Protein AF-A0A7S3MGQ0-F1 (afdb_monomer)

Nearest PDB structures (foldseek):
  4ieg-assembly3_C  TM=1.881E-01  e=5.795E+00  Pseudomonas phage phi12
  4ieg-assembly1_A  TM=1.866E-01  e=8.873E+00  Pseudomonas phage phi12

Sequence (211 aa):
MENSVVSVGQGGAPYDSVANGSALNYCYNQTPLEINGTFATHVNQLTNAVINIITDIELQSGRRIAEFVIGKTACRARKGVHMDRHLVLDARNWRGADGPGNRWQNNYANNGFQGLVVICGVTHDQRPQYATGNPFEPQTYHPLVHQSQYALALEQALIHQFVLNFRNLRCGNRSFSSGATGAEDTSAIGVVYFAFKLEEEEEEEEEDVEG

Solvent-accessible surface area (backbone atoms only — not comparable to full-atom values): 11921 Å² total; per-residue (Å²): 136,83,82,78,76,77,85,78,43,99,52,71,38,58,44,68,34,32,28,41,60,79,31,71,37,35,24,80,50,68,56,82,64,54,72,59,32,49,70,68,54,42,48,50,53,53,48,52,49,53,52,51,52,52,52,48,28,26,67,54,45,74,38,54,71,54,34,32,35,70,42,66,43,39,29,62,52,60,92,94,41,86,61,50,54,76,52,51,52,32,39,65,24,18,59,27,90,57,6,61,49,36,48,38,60,71,61,32,52,76,68,67,34,41,35,40,33,40,42,28,53,37,34,85,64,47,41,38,84,59,54,81,58,64,95,88,55,84,85,56,80,42,72,80,66,50,32,52,57,45,22,41,52,48,33,50,52,48,45,47,42,38,52,70,73,66,54,42,81,36,52,66,60,79,63,90,65,80,73,80,81,72,90,88,57,94,30,42,30,4,27,30,31,41,36,34,25,62,52,79,80,82,77,78,77,78,76,79,79,84,125

Radius of gyration: 19.01 Å; Cα contacts (8 Å, |Δi|>4): 386; chains: 1; bounding box: 61×37×64 Å

Structure (mmCIF, N/CA/C/O backbone):
data_AF-A0A7S3MGQ0-F1
#
_entry.id   AF-A0A7S3MGQ0-F1
#
loop_
_atom_site.group_PDB
_atom_site.id
_atom_site.type_symbol
_atom_site.label_atom_id
_atom_site.label_alt_id
_atom_site.label_comp_id
_atom_site.label_asym_id
_atom_site.label_entity_id
_atom_site.label_seq_id
_atom_site.pdbx_PDB_ins_code
_atom_site.Cartn_x
_atom_site.Cartn_y
_atom_site.Cartn_z
_atom_site.occupancy
_atom_site.B_iso_or_equiv
_atom_site.auth_seq_id
_atom_site.auth_comp_id
_atom_site.auth_asym_id
_atom_site.auth_atom_id
_atom_site.pdbx_PDB_model_num
ATOM 1 N N . MET A 1 1 ? -29.206 -5.726 -22.757 1.00 33.00 1 MET A N 1
ATOM 2 C CA . MET A 1 1 ? -27.875 -6.345 -22.915 1.00 33.00 1 MET A CA 1
ATOM 3 C C . MET A 1 1 ? -27.087 -5.973 -21.678 1.00 33.00 1 MET A C 1
ATOM 5 O O . MET A 1 1 ? -26.572 -4.867 -21.599 1.00 33.00 1 MET A O 1
ATOM 9 N N . GLU A 1 2 ? -27.136 -6.833 -20.666 1.00 29.92 2 GLU A N 1
ATOM 10 C CA . GLU A 1 2 ? -26.370 -6.664 -19.433 1.00 29.92 2 GLU A CA 1
ATOM 11 C C . GLU A 1 2 ? -24.924 -7.062 -19.717 1.00 29.92 2 GLU A C 1
ATOM 13 O O . GLU A 1 2 ? -24.638 -8.207 -20.072 1.00 29.92 2 GLU A O 1
ATOM 18 N N . ASN A 1 3 ? -24.011 -6.101 -19.605 1.00 28.42 3 ASN A N 1
ATOM 19 C CA . ASN A 1 3 ? -22.586 -6.386 -19.624 1.00 28.42 3 ASN A CA 1
ATOM 20 C C . ASN A 1 3 ? -22.228 -7.071 -18.303 1.00 28.42 3 ASN A C 1
ATOM 22 O O . ASN A 1 3 ? -21.974 -6.419 -17.294 1.00 28.42 3 ASN A O 1
ATOM 26 N N . SER A 1 4 ? -22.233 -8.402 -18.335 1.00 28.48 4 SER A N 1
ATOM 27 C CA . SER A 1 4 ? -21.631 -9.268 -17.325 1.00 28.48 4 SER A CA 1
ATOM 28 C C . SER A 1 4 ? -20.154 -8.900 -17.176 1.00 28.48 4 SER A C 1
ATOM 30 O O . SER A 1 4 ? -19.318 -9.295 -17.993 1.00 28.48 4 SER A O 1
ATOM 32 N N . VAL A 1 5 ? -19.835 -8.141 -16.129 1.00 28.69 5 VAL A N 1
ATOM 33 C CA . VAL A 1 5 ? -18.459 -7.890 -15.701 1.00 28.69 5 VAL A CA 1
ATOM 34 C C . VAL A 1 5 ? -17.851 -9.230 -15.302 1.00 28.69 5 VAL A C 1
ATOM 36 O O . VAL A 1 5 ? -18.333 -9.921 -14.407 1.00 28.69 5 VAL A O 1
ATOM 39 N N . VAL A 1 6 ? -16.815 -9.618 -16.038 1.00 29.08 6 VAL A N 1
ATOM 40 C CA . VAL A 1 6 ? -16.057 -10.851 -15.847 1.00 29.08 6 VAL A CA 1
ATOM 41 C C . VAL A 1 6 ? -15.517 -10.880 -14.417 1.00 29.08 6 VAL A C 1
ATOM 43 O O . VAL A 1 6 ? -14.744 -10.012 -14.021 1.00 29.08 6 VAL A O 1
ATOM 46 N N . SER A 1 7 ? -15.945 -11.883 -13.648 1.00 31.38 7 SER A N 1
ATOM 47 C CA . SER A 1 7 ? -15.421 -12.201 -12.319 1.00 31.38 7 SER A CA 1
ATOM 48 C C . SER A 1 7 ? -13.914 -12.458 -12.413 1.00 31.38 7 SER A C 1
ATOM 50 O O . SER A 1 7 ? -13.466 -13.493 -12.908 1.00 31.38 7 SER A O 1
ATOM 52 N N . VAL A 1 8 ? -13.122 -11.485 -11.965 1.00 34.81 8 VAL A N 1
ATOM 53 C CA . VAL A 1 8 ? -11.676 -11.626 -11.800 1.00 34.81 8 VAL A CA 1
ATOM 54 C C . VAL A 1 8 ? -11.440 -12.356 -10.477 1.00 34.81 8 VAL A C 1
ATOM 56 O O . VAL A 1 8 ? -11.701 -11.792 -9.425 1.00 34.81 8 VAL A O 1
ATOM 59 N N . GLY A 1 9 ? -10.994 -13.615 -10.552 1.00 40.22 9 GLY A N 1
ATOM 60 C CA . GLY A 1 9 ? -10.332 -14.386 -9.485 1.00 40.22 9 GLY A CA 1
ATOM 61 C C . GLY A 1 9 ? -11.029 -14.464 -8.117 1.00 40.22 9 GLY A C 1
ATOM 62 O O . GLY A 1 9 ? -10.981 -13.530 -7.331 1.00 40.22 9 GLY A O 1
ATOM 63 N N . GLN A 1 10 ? -11.562 -15.638 -7.755 1.00 42.09 10 GLN A N 1
ATOM 64 C CA . GLN A 1 10 ? -12.076 -15.945 -6.407 1.00 42.09 10 GLN A CA 1
ATOM 65 C C . GLN A 1 10 ? -10.971 -15.980 -5.328 1.00 42.09 10 GLN A C 1
ATOM 67 O O . GLN A 1 10 ? -10.584 -17.032 -4.813 1.00 42.09 10 GLN A O 1
ATOM 72 N N . GLY A 1 11 ? -10.460 -14.820 -4.946 1.00 47.09 11 GLY A N 1
ATOM 73 C CA . GLY A 1 11 ? -9.679 -14.640 -3.735 1.00 47.09 11 GLY A CA 1
ATOM 74 C C . GLY A 1 11 ? -9.874 -13.218 -3.242 1.00 47.09 11 GLY A C 1
ATOM 75 O O . GLY A 1 11 ? -9.538 -12.302 -3.970 1.00 47.09 11 GLY A O 1
ATOM 76 N N . GLY A 1 12 ? -10.401 -13.047 -2.026 1.00 60.00 12 GLY A N 1
ATOM 77 C CA . GLY A 1 12 ? -10.595 -11.737 -1.387 1.00 60.00 12 GLY A CA 1
ATOM 78 C C . GLY A 1 12 ? -12.026 -11.457 -0.960 1.00 60.00 12 GLY A C 1
ATOM 79 O O . GLY A 1 12 ? -12.952 -12.096 -1.455 1.00 60.00 12 GLY A O 1
ATOM 80 N N . ALA A 1 13 ? -12.191 -10.530 -0.018 1.00 66.25 13 ALA A N 1
ATOM 81 C CA . ALA A 1 13 ? -13.487 -9.934 0.264 1.00 66.25 13 ALA A CA 1
ATOM 82 C C . ALA A 1 13 ? -13.699 -8.724 -0.666 1.00 66.25 13 ALA A C 1
ATOM 84 O O . ALA A 1 13 ? -12.731 -8.050 -1.037 1.00 66.25 13 ALA A O 1
ATOM 85 N N . PRO A 1 14 ? -14.946 -8.440 -1.077 1.00 67.44 14 PRO A N 1
ATOM 86 C CA . PRO A 1 14 ? -15.276 -7.175 -1.724 1.00 67.44 14 PRO A CA 1
ATOM 87 C C . PRO A 1 14 ? -14.820 -5.989 -0.868 1.00 67.44 14 PRO A C 1
ATOM 89 O O . PRO A 1 14 ? -14.783 -6.103 0.358 1.00 67.44 14 PRO A O 1
ATOM 92 N N . TYR A 1 15 ? -14.508 -4.850 -1.497 1.00 65.88 15 TYR A N 1
ATOM 93 C CA . TYR A 1 15 ? -14.117 -3.642 -0.760 1.00 65.88 15 TYR A CA 1
ATOM 94 C C . TYR A 1 15 ? -15.112 -3.276 0.312 1.00 65.88 15 TYR A C 1
ATOM 96 O O . TYR A 1 15 ? -14.721 -3.143 1.465 1.00 65.88 15 TYR A O 1
ATOM 104 N N . ASP A 1 16 ? -16.381 -3.213 -0.072 1.00 67.81 16 ASP A N 1
ATOM 105 C CA . ASP A 1 16 ? -17.465 -2.830 0.816 1.00 67.81 16 ASP A CA 1
ATOM 106 C C . ASP A 1 16 ? -17.489 -3.716 2.060 1.00 67.81 16 ASP A C 1
ATOM 108 O O . ASP A 1 16 ? -17.683 -3.214 3.155 1.00 67.81 16 ASP A O 1
ATOM 112 N N . SER A 1 17 ? -17.191 -5.014 1.920 1.00 71.25 17 SER A N 1
ATOM 113 C CA . SER A 1 17 ? -17.128 -5.937 3.054 1.00 71.25 17 SER A CA 1
ATOM 114 C C . SER A 1 17 ? -15.951 -5.675 3.997 1.00 71.25 17 SER A C 1
ATOM 116 O O . SER A 1 17 ? -16.043 -5.959 5.184 1.00 71.25 17 SER A O 1
ATOM 118 N N . VAL A 1 18 ? -14.827 -5.171 3.494 1.00 66.94 18 VAL A N 1
ATOM 119 C CA . VAL A 1 18 ? -13.670 -4.816 4.334 1.00 66.94 18 VAL A CA 1
ATOM 120 C C . VAL A 1 18 ? -13.854 -3.432 4.944 1.00 66.94 18 VAL A C 1
ATOM 122 O O . VAL A 1 18 ? -13.554 -3.227 6.116 1.00 66.94 18 VAL A O 1
ATOM 125 N N . ALA A 1 19 ? -14.366 -2.488 4.159 1.00 63.66 19 ALA A N 1
ATOM 126 C CA . ALA A 1 19 ? -14.577 -1.111 4.572 1.00 63.66 19 ALA A CA 1
ATOM 127 C C . ALA A 1 19 ? -15.677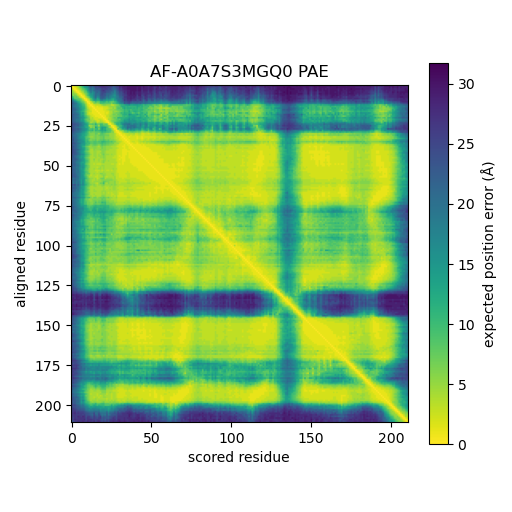 -0.988 5.635 1.00 63.66 19 ALA A C 1
ATOM 129 O O . ALA A 1 19 ? -15.510 -0.236 6.589 1.00 63.66 19 ALA A O 1
ATOM 130 N N . ASN A 1 20 ? -16.743 -1.785 5.548 1.00 67.38 20 ASN A N 1
ATOM 131 C CA . ASN A 1 20 ? -17.781 -1.839 6.580 1.00 67.38 20 ASN A CA 1
ATOM 132 C C . ASN A 1 20 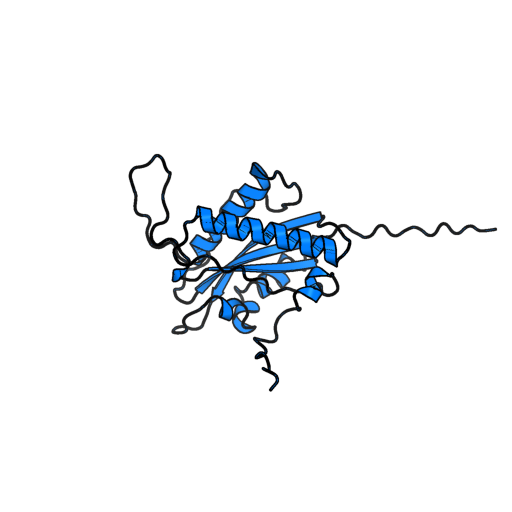? -17.436 -2.759 7.771 1.00 67.38 20 ASN A C 1
ATOM 134 O O . ASN A 1 20 ? -18.285 -2.987 8.628 1.00 67.38 20 ASN A O 1
ATOM 138 N N . GLY A 1 21 ? -16.237 -3.353 7.804 1.00 60.06 21 GLY A N 1
ATOM 139 C CA . GLY A 1 21 ? -15.818 -4.278 8.861 1.00 60.06 21 GLY A CA 1
ATOM 140 C C . GLY A 1 21 ? -16.536 -5.638 8.885 1.00 60.06 21 GLY A C 1
ATOM 141 O O . GLY A 1 21 ? -16.248 -6.451 9.760 1.00 60.06 21 GLY A O 1
ATOM 142 N N . SER A 1 22 ? -17.430 -5.936 7.933 1.00 68.88 22 SER A N 1
ATOM 143 C CA . SER A 1 22 ? -18.174 -7.212 7.868 1.00 68.88 22 SER A CA 1
ATOM 144 C C . SER A 1 22 ? -17.308 -8.408 7.464 1.00 68.88 22 SER A C 1
ATOM 146 O O . SER A 1 22 ? -17.668 -9.561 7.708 1.00 68.88 22 SER A O 1
ATOM 148 N N . ALA A 1 23 ? -16.157 -8.152 6.849 1.00 68.31 23 ALA A N 1
ATOM 149 C CA . ALA A 1 23 ? -15.157 -9.144 6.525 1.00 68.31 23 ALA A CA 1
ATOM 150 C C . ALA A 1 23 ? -13.795 -8.703 7.051 1.00 68.31 23 ALA A C 1
ATOM 152 O O . ALA A 1 23 ? -13.244 -7.689 6.635 1.00 68.31 23 ALA A O 1
ATOM 153 N N . LEU A 1 24 ? -13.189 -9.572 7.858 1.00 63.78 24 LEU A N 1
ATOM 154 C CA . LEU A 1 24 ? -11.814 -9.422 8.337 1.00 63.78 24 LEU A CA 1
ATOM 155 C C . LEU A 1 24 ? -10.765 -9.769 7.256 1.00 63.78 24 LEU A C 1
ATOM 157 O O . LEU A 1 24 ? -9.662 -10.222 7.545 1.00 63.78 24 LEU A O 1
ATOM 161 N N . ASN A 1 25 ? -11.153 -9.703 5.984 1.00 61.66 25 ASN A N 1
ATOM 162 C CA . ASN A 1 25 ? -10.396 -10.220 4.849 1.00 61.66 25 ASN A CA 1
ATOM 163 C C . ASN A 1 25 ? -9.845 -9.064 4.000 1.00 61.66 25 ASN A C 1
ATOM 165 O O . ASN A 1 25 ? -10.018 -7.894 4.312 1.00 61.66 25 ASN A O 1
ATOM 169 N N . TYR A 1 26 ? -9.114 -9.383 2.933 1.00 64.94 26 TYR A N 1
ATOM 170 C CA . TYR A 1 26 ? -8.464 -8.370 2.097 1.00 64.94 26 TYR A CA 1
ATOM 171 C C . TYR A 1 26 ? -9.426 -7.728 1.087 1.00 64.94 26 TYR A C 1
ATOM 173 O O . TYR A 1 26 ? -10.320 -8.416 0.596 1.00 64.94 26 TYR A O 1
ATOM 181 N N . CYS A 1 27 ? -9.161 -6.468 0.713 1.00 61.28 27 CYS A N 1
ATOM 182 C CA . CYS A 1 27 ? -9.861 -5.743 -0.352 1.00 61.28 27 CYS A CA 1
ATOM 183 C C . CYS A 1 27 ? -8.944 -5.268 -1.507 1.00 61.28 27 CYS A C 1
ATOM 185 O O . CYS A 1 27 ? -7.789 -4.868 -1.314 1.00 61.28 27 CYS A O 1
ATOM 187 N N . TYR A 1 28 ? -9.521 -5.238 -2.716 1.00 60.56 28 TYR A N 1
ATOM 188 C CA . TYR A 1 28 ? -9.019 -4.575 -3.921 1.00 60.56 28 TYR A CA 1
ATOM 189 C C . TYR A 1 28 ? -9.237 -3.044 -3.941 1.00 60.56 28 TYR A C 1
ATOM 191 O O . TYR A 1 28 ? -10.353 -2.591 -4.171 1.00 60.56 28 TYR A O 1
ATOM 199 N N . ASN A 1 29 ? -8.164 -2.248 -3.814 1.00 64.56 29 ASN A N 1
ATOM 200 C CA . ASN A 1 29 ? -8.169 -0.838 -4.238 1.00 64.56 29 ASN A CA 1
ATOM 201 C C . ASN A 1 29 ? -6.834 -0.438 -4.892 1.00 64.56 29 ASN A C 1
ATOM 203 O O . ASN A 1 29 ? -6.041 0.331 -4.346 1.00 64.56 29 ASN A O 1
ATOM 207 N N . GLN A 1 30 ? -6.565 -0.995 -6.077 1.00 76.00 30 GLN A N 1
ATOM 208 C CA . GLN A 1 30 ? -5.375 -0.607 -6.828 1.00 76.00 30 GLN A CA 1
ATOM 209 C C . GLN A 1 30 ? -5.521 0.802 -7.393 1.00 76.00 30 GLN A C 1
ATOM 211 O O . GLN A 1 30 ? -6.165 1.022 -8.416 1.00 76.00 30 GLN A O 1
ATOM 216 N N . THR A 1 31 ? -4.820 1.733 -6.768 1.00 84.44 31 THR A N 1
ATOM 217 C CA . THR A 1 31 ? -4.559 3.060 -7.299 1.00 84.44 31 THR A CA 1
ATOM 218 C C . THR A 1 31 ? -3.654 2.935 -8.524 1.00 84.44 31 THR A C 1
ATOM 220 O O . THR A 1 31 ? -2.512 2.464 -8.407 1.00 84.44 31 THR A O 1
ATOM 223 N N . PRO A 1 32 ? -4.129 3.328 -9.719 1.00 84.62 32 PRO A N 1
ATOM 224 C CA . PRO A 1 32 ? -3.284 3.351 -10.896 1.00 84.62 32 PRO A CA 1
ATOM 225 C C . PRO A 1 32 ? -2.264 4.483 -10.753 1.00 84.62 32 PRO A C 1
ATOM 227 O O . PRO A 1 32 ? -2.634 5.650 -10.651 1.00 84.62 32 PRO A O 1
ATOM 230 N N . LEU A 1 33 ? -0.977 4.136 -10.769 1.00 88.31 33 LEU A N 1
ATOM 231 C CA . LEU A 1 33 ? 0.082 5.132 -10.907 1.00 88.31 33 LEU A CA 1
ATOM 232 C C . LEU A 1 33 ? 0.122 5.662 -12.335 1.00 88.31 33 LEU A C 1
ATOM 234 O O . LEU A 1 33 ? -0.137 4.919 -13.291 1.00 88.31 33 LEU A O 1
ATOM 238 N N . GLU A 1 34 ? 0.464 6.941 -12.459 1.00 86.56 34 GLU A N 1
ATOM 239 C CA . GLU A 1 34 ? 0.677 7.581 -13.752 1.00 86.56 34 GLU A CA 1
ATOM 240 C C . GLU A 1 34 ? 1.834 6.907 -14.505 1.00 86.56 34 GLU A C 1
ATOM 242 O O . GLU A 1 34 ? 2.922 6.692 -13.979 1.00 86.56 34 GLU A O 1
ATOM 247 N N . ILE A 1 35 ? 1.610 6.552 -15.767 1.00 83.31 35 ILE A N 1
ATOM 248 C CA . ILE A 1 35 ? 2.664 5.955 -16.592 1.00 83.31 35 ILE A CA 1
ATOM 249 C C . ILE A 1 35 ? 3.717 7.032 -16.875 1.00 83.31 35 ILE A C 1
ATOM 251 O O . ILE A 1 35 ? 3.380 8.116 -17.343 1.00 83.31 35 ILE A O 1
ATOM 255 N N . ASN A 1 36 ? 4.991 6.725 -16.617 1.00 74.06 36 ASN A N 1
ATOM 256 C CA . ASN A 1 36 ? 6.108 7.680 -16.667 1.00 74.06 36 ASN A CA 1
ATOM 257 C C . ASN A 1 36 ? 5.977 8.900 -15.727 1.00 74.06 36 ASN A C 1
ATOM 259 O O . ASN A 1 36 ? 6.682 9.893 -15.928 1.00 74.06 36 ASN A O 1
ATOM 263 N N . GLY A 1 37 ? 5.120 8.849 -14.701 1.00 79.75 37 GLY A N 1
ATOM 264 C CA . GLY A 1 37 ? 5.066 9.897 -13.686 1.00 79.75 37 GLY A CA 1
ATOM 265 C C . GLY A 1 37 ? 6.374 10.001 -12.891 1.00 79.75 37 GLY A C 1
ATOM 266 O O . GLY A 1 37 ? 7.230 9.110 -12.905 1.00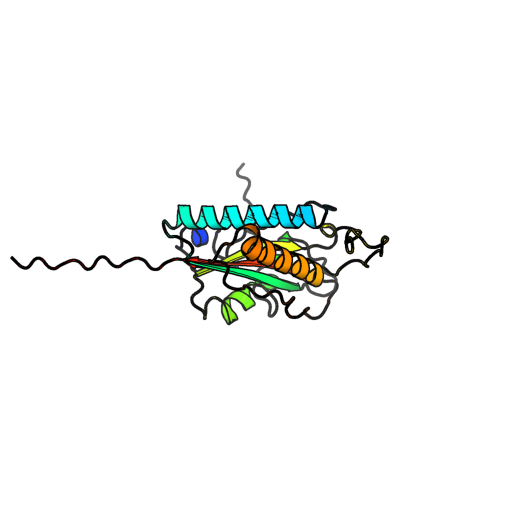 79.75 37 GLY A O 1
ATOM 267 N N . THR A 1 38 ? 6.558 11.118 -12.185 1.00 86.19 38 THR A N 1
ATOM 268 C CA . THR A 1 38 ? 7.726 11.294 -11.307 1.00 86.19 38 THR A CA 1
ATOM 269 C C . THR A 1 38 ? 7.556 10.501 -10.011 1.00 86.19 38 THR A C 1
ATOM 271 O O . THR A 1 38 ? 6.438 10.189 -9.600 1.00 86.19 38 THR A O 1
ATOM 274 N N . PHE A 1 39 ? 8.656 10.226 -9.300 1.00 87.31 39 PHE A N 1
ATOM 275 C CA . PHE A 1 39 ? 8.569 9.600 -7.975 1.00 87.31 39 PHE A CA 1
ATOM 276 C C . PHE A 1 39 ? 7.689 10.412 -7.013 1.00 87.31 39 PHE A C 1
ATOM 278 O O . PHE A 1 39 ? 6.827 9.845 -6.348 1.00 87.31 39 PHE A O 1
ATOM 285 N N . ALA A 1 40 ? 7.844 11.740 -6.997 1.00 87.94 40 ALA A N 1
ATOM 286 C CA . ALA A 1 40 ? 7.019 12.626 -6.180 1.00 87.94 40 ALA A CA 1
ATOM 287 C C . ALA A 1 40 ? 5.531 12.545 -6.558 1.00 87.94 40 ALA A C 1
ATOM 289 O O . ALA A 1 40 ? 4.673 12.487 -5.678 1.00 87.94 40 ALA A O 1
ATOM 290 N N . THR A 1 41 ? 5.223 12.475 -7.858 1.00 90.44 41 THR A N 1
ATOM 291 C CA . THR A 1 41 ? 3.851 12.278 -8.346 1.00 90.44 41 THR A CA 1
ATOM 292 C C . THR A 1 41 ? 3.257 10.981 -7.801 1.00 90.44 41 THR A C 1
ATOM 294 O O . THR A 1 41 ? 2.156 10.999 -7.254 1.00 90.44 41 THR A O 1
ATOM 297 N N . HIS A 1 42 ? 3.993 9.870 -7.879 1.00 92.19 42 HIS A N 1
ATOM 298 C CA . HIS A 1 42 ? 3.510 8.579 -7.386 1.00 92.19 42 HIS A CA 1
ATOM 299 C C . HIS A 1 42 ? 3.332 8.565 -5.868 1.00 92.19 42 HIS A C 1
ATOM 301 O O . HIS A 1 42 ? 2.321 8.065 -5.381 1.00 92.19 42 HIS A O 1
ATOM 307 N N . VAL A 1 43 ? 4.253 9.167 -5.109 1.00 92.75 43 VAL A N 1
ATOM 308 C CA . VAL A 1 43 ? 4.098 9.308 -3.652 1.00 92.75 43 VAL A CA 1
ATOM 309 C C . VAL A 1 43 ? 2.834 10.100 -3.315 1.00 92.75 43 VAL A C 1
ATOM 311 O O . VAL A 1 43 ? 2.075 9.677 -2.445 1.00 92.75 43 VAL A O 1
ATOM 314 N N . ASN A 1 44 ? 2.550 11.193 -4.029 1.00 94.25 44 ASN A N 1
ATOM 315 C CA . ASN A 1 44 ? 1.328 11.974 -3.824 1.00 94.25 44 ASN A CA 1
ATOM 316 C C . ASN A 1 44 ? 0.060 11.174 -4.168 1.00 94.25 44 ASN A C 1
ATOM 318 O O . ASN A 1 44 ? -0.899 11.196 -3.397 1.00 94.25 44 ASN A O 1
ATOM 322 N N . GLN A 1 45 ? 0.059 10.428 -5.279 1.00 94.75 45 GLN A N 1
ATOM 323 C CA . GLN A 1 45 ? -1.063 9.559 -5.662 1.00 94.75 45 GLN A CA 1
ATOM 324 C C . GLN A 1 45 ? -1.355 8.509 -4.585 1.00 94.75 45 GLN A C 1
ATOM 326 O O . GLN A 1 45 ? -2.500 8.361 -4.162 1.00 94.75 45 GLN A O 1
ATOM 331 N N . LEU A 1 46 ? -0.319 7.825 -4.097 1.00 94.94 46 LEU A N 1
ATOM 332 C CA . LEU A 1 46 ? -0.468 6.809 -3.056 1.00 94.94 46 LEU A CA 1
ATOM 333 C C . LEU A 1 46 ? -0.831 7.413 -1.696 1.00 94.94 46 LEU A C 1
ATOM 335 O O . LEU A 1 46 ? -1.595 6.813 -0.948 1.00 94.94 46 LEU A O 1
ATOM 339 N N . THR A 1 47 ? -0.330 8.608 -1.381 1.00 96.19 47 THR A N 1
ATOM 340 C CA . THR A 1 47 ? -0.694 9.327 -0.154 1.00 96.19 47 THR A CA 1
ATOM 341 C C . THR A 1 47 ? -2.189 9.632 -0.136 1.00 96.19 47 THR A C 1
ATOM 343 O O . THR A 1 47 ? -2.871 9.304 0.834 1.00 96.19 47 THR A O 1
ATOM 346 N N . ASN A 1 48 ? -2.709 10.196 -1.229 1.00 95.56 48 ASN A N 1
ATOM 347 C CA . ASN A 1 48 ? -4.136 10.476 -1.374 1.00 95.56 48 ASN A CA 1
ATOM 348 C C . ASN A 1 48 ? -4.966 9.189 -1.312 1.00 95.56 48 ASN A C 1
ATOM 350 O O . ASN A 1 48 ? -6.006 9.163 -0.662 1.00 95.56 48 ASN A O 1
ATOM 354 N N . ALA A 1 49 ? -4.485 8.106 -1.928 1.00 93.00 49 ALA A N 1
ATOM 355 C CA . ALA A 1 49 ? -5.149 6.811 -1.858 1.00 93.00 49 ALA A CA 1
ATOM 356 C C . ALA A 1 49 ? -5.257 6.283 -0.421 1.00 93.00 49 ALA A C 1
ATOM 358 O O . ALA A 1 49 ? -6.333 5.861 -0.013 1.00 93.00 49 ALA A O 1
ATOM 359 N N . VAL A 1 50 ? -4.177 6.347 0.365 1.00 94.12 50 VAL A N 1
ATOM 360 C CA . VAL A 1 50 ? -4.199 5.918 1.773 1.00 94.12 50 VAL A CA 1
ATOM 361 C C . VAL A 1 50 ? -5.144 6.788 2.604 1.00 94.12 50 VAL A C 1
ATOM 363 O O . VAL A 1 50 ? -5.888 6.250 3.418 1.00 94.12 50 VAL A O 1
ATOM 366 N N . ILE A 1 51 ? -5.164 8.109 2.387 1.00 94.50 51 ILE A N 1
ATOM 367 C CA . ILE A 1 51 ? -6.106 9.012 3.072 1.00 94.50 51 ILE A CA 1
ATOM 368 C C . ILE A 1 51 ? -7.552 8.619 2.755 1.00 94.50 51 ILE A C 1
ATOM 370 O O . ILE A 1 51 ? -8.345 8.461 3.678 1.00 94.50 51 ILE A O 1
ATOM 374 N N . ASN A 1 52 ? -7.871 8.398 1.478 1.00 91.19 52 ASN A N 1
ATOM 375 C CA . ASN A 1 52 ? -9.212 7.994 1.061 1.00 91.19 52 ASN A CA 1
ATOM 376 C C . ASN A 1 52 ? -9.604 6.635 1.656 1.00 91.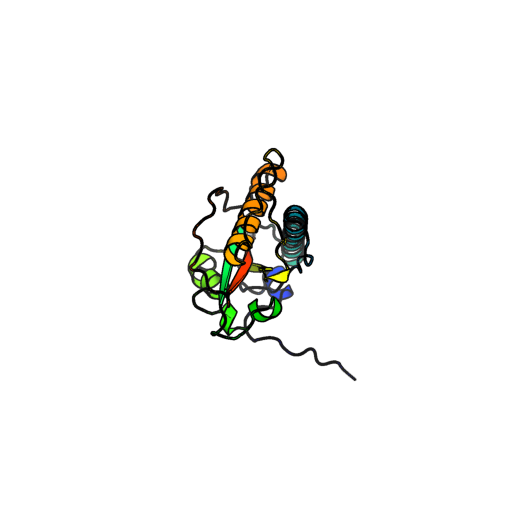19 52 ASN A C 1
ATOM 378 O O . ASN A 1 52 ? -10.702 6.503 2.176 1.00 91.19 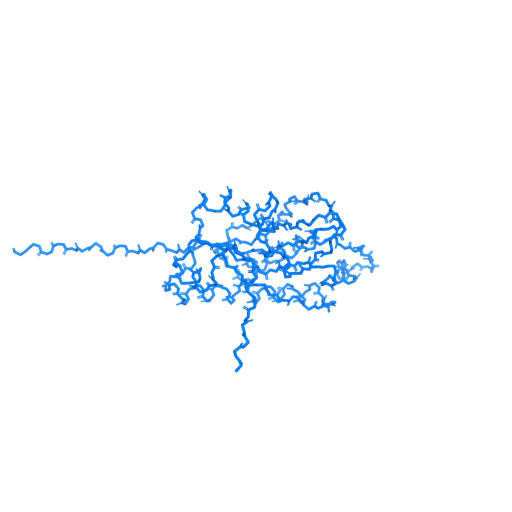52 ASN A O 1
ATOM 382 N N . ILE A 1 53 ? -8.690 5.657 1.657 1.00 90.44 53 ILE A N 1
ATOM 383 C CA . ILE A 1 53 ? -8.914 4.342 2.279 1.00 90.44 53 ILE A CA 1
ATOM 384 C C . ILE A 1 53 ? -9.225 4.491 3.774 1.00 90.44 53 ILE A C 1
ATOM 386 O O . ILE A 1 53 ? -10.167 3.872 4.258 1.00 90.44 53 ILE A O 1
ATOM 390 N N . ILE A 1 54 ? -8.464 5.317 4.504 1.00 92.12 54 ILE A N 1
ATOM 391 C CA . ILE A 1 54 ? -8.732 5.595 5.924 1.00 92.12 54 ILE A CA 1
ATOM 392 C C . ILE A 1 54 ? -10.132 6.190 6.085 1.00 92.12 54 ILE A C 1
ATOM 394 O O . ILE A 1 54 ? -10.915 5.689 6.884 1.00 92.12 54 ILE A O 1
ATOM 398 N N . THR A 1 55 ? -10.454 7.241 5.327 1.00 91.88 55 THR A N 1
ATOM 399 C CA . THR A 1 55 ? -11.754 7.916 5.415 1.00 91.88 55 THR A CA 1
ATOM 400 C C . THR A 1 55 ? -12.910 6.968 5.116 1.00 91.88 55 THR A C 1
ATOM 402 O O . THR A 1 55 ? -13.868 6.934 5.882 1.00 91.88 55 THR A O 1
ATOM 405 N N . ASP A 1 56 ? -12.815 6.172 4.057 1.00 87.44 56 ASP A N 1
ATOM 406 C CA . ASP A 1 56 ? -13.870 5.242 3.665 1.00 87.44 56 ASP A CA 1
ATOM 407 C C . ASP A 1 56 ? -14.089 4.145 4.712 1.00 87.44 56 ASP A C 1
ATOM 409 O O . ASP A 1 56 ? -15.235 3.859 5.053 1.00 87.44 56 ASP A O 1
ATOM 413 N N . ILE A 1 57 ? -13.012 3.559 5.252 1.00 87.19 57 ILE A N 1
ATOM 414 C CA . ILE A 1 57 ? -13.106 2.552 6.320 1.00 87.19 57 ILE A CA 1
ATOM 415 C C . ILE A 1 57 ? -13.777 3.157 7.555 1.00 87.19 57 ILE A C 1
ATOM 417 O O . ILE A 1 57 ? -14.685 2.552 8.120 1.00 87.19 57 ILE A O 1
ATOM 421 N N . GLU A 1 58 ? -13.367 4.354 7.978 1.00 90.62 58 GLU A N 1
ATOM 422 C CA . GLU A 1 58 ? -13.934 4.979 9.178 1.00 90.62 58 GLU A CA 1
ATOM 423 C C . GLU A 1 58 ? -15.407 5.361 9.002 1.00 90.62 58 GLU A C 1
ATOM 425 O O . GLU A 1 58 ? -16.212 5.178 9.914 1.00 90.62 58 GLU A O 1
ATOM 430 N N . LEU A 1 59 ? -15.778 5.858 7.820 1.00 86.62 59 LEU A N 1
ATOM 431 C CA . LEU A 1 59 ? -17.164 6.201 7.513 1.00 86.62 59 LEU A CA 1
ATOM 432 C C . LEU A 1 59 ? -18.061 4.963 7.434 1.00 86.62 59 LEU A C 1
ATOM 434 O O . LEU A 1 59 ? -19.186 5.003 7.924 1.00 86.62 59 LEU A O 1
ATOM 438 N N . GLN A 1 60 ? -17.590 3.882 6.809 1.00 84.81 60 GLN A N 1
ATOM 439 C CA . GLN A 1 60 ? -18.406 2.687 6.587 1.00 84.81 60 GLN A CA 1
ATOM 440 C C . GLN A 1 60 ? -18.506 1.790 7.820 1.00 84.81 60 GLN A C 1
ATOM 442 O O . GLN A 1 60 ? -19.558 1.198 8.047 1.00 84.81 60 GLN A O 1
ATOM 447 N N . SER A 1 61 ? -17.435 1.676 8.607 1.00 85.00 61 SER A N 1
ATOM 448 C CA . SER A 1 61 ? -17.451 0.889 9.846 1.00 85.00 61 SER A CA 1
ATOM 449 C C . SER A 1 61 ? -18.072 1.639 11.026 1.00 85.00 61 SER A C 1
ATOM 451 O O . SER A 1 61 ? -18.427 1.012 12.018 1.00 85.00 61 SER A O 1
ATOM 453 N N . GLY A 1 62 ? -18.161 2.974 10.961 1.00 87.69 62 GLY A N 1
ATOM 454 C CA . GLY A 1 62 ? -18.540 3.813 12.102 1.00 87.69 62 GLY A CA 1
ATOM 455 C C . GLY A 1 62 ? -17.478 3.872 13.209 1.00 87.69 62 GLY A C 1
ATOM 456 O O . GLY A 1 62 ? -17.707 4.508 14.236 1.00 87.69 62 GLY A O 1
ATOM 457 N N . ARG A 1 63 ? -16.314 3.243 13.007 1.00 89.00 63 ARG A N 1
ATOM 458 C CA . ARG A 1 63 ? -15.217 3.138 13.977 1.00 89.00 63 ARG A CA 1
ATOM 459 C C . ARG A 1 63 ? -13.977 3.836 13.450 1.00 89.00 63 ARG A C 1
ATOM 461 O O . ARG A 1 63 ? -13.712 3.847 12.250 1.00 89.00 63 ARG A O 1
ATOM 468 N N . ARG A 1 64 ? -13.165 4.402 14.341 1.00 93.44 64 ARG A N 1
ATOM 469 C CA . ARG A 1 64 ? -11.871 4.970 13.942 1.00 93.44 64 ARG A CA 1
ATOM 470 C C . ARG A 1 64 ? -10.850 3.868 13.718 1.00 93.44 64 ARG A C 1
ATOM 472 O O . ARG A 1 64 ? -10.852 2.850 14.407 1.00 93.44 64 ARG A O 1
ATOM 479 N N . ILE A 1 65 ? -9.921 4.103 12.795 1.00 93.62 65 ILE A N 1
ATOM 480 C CA . ILE A 1 65 ? -8.706 3.290 12.716 1.00 93.62 65 ILE A CA 1
ATOM 481 C C . ILE A 1 65 ? -7.827 3.657 13.912 1.00 93.62 65 ILE A C 1
ATOM 483 O O . ILE A 1 65 ? -7.437 4.818 14.031 1.00 93.62 65 ILE A O 1
ATOM 487 N N . ALA A 1 66 ? -7.487 2.676 14.746 1.00 95.06 66 ALA A N 1
ATOM 488 C CA . ALA A 1 66 ? -6.580 2.809 15.886 1.00 95.06 66 ALA A CA 1
ATOM 489 C C . ALA A 1 66 ? -5.107 2.728 15.452 1.00 95.06 66 ALA A C 1
ATOM 491 O O . ALA A 1 66 ? -4.265 3.526 15.867 1.00 95.06 66 ALA A O 1
ATOM 492 N N . GLU A 1 67 ? -4.796 1.777 14.569 1.00 95.50 67 GLU A N 1
ATOM 493 C CA . GLU A 1 67 ? -3.445 1.514 14.073 1.00 95.50 67 GLU A CA 1
ATOM 494 C C . GLU A 1 67 ? -3.505 1.147 12.590 1.00 95.50 67 GLU A C 1
ATOM 496 O O . GLU A 1 67 ? -4.378 0.395 12.160 1.00 95.50 67 GLU A O 1
ATOM 501 N N . PHE A 1 68 ? -2.554 1.630 11.797 1.00 94.25 68 PHE A N 1
ATOM 502 C CA . PHE A 1 68 ? -2.345 1.142 10.441 1.00 94.25 68 PHE A CA 1
ATOM 503 C C . PHE A 1 68 ? -0.869 1.019 10.096 1.00 94.25 68 PHE A C 1
ATOM 505 O O . PHE A 1 68 ? -0.011 1.685 10.670 1.00 94.25 68 PHE A O 1
ATOM 512 N N . VAL A 1 69 ? -0.575 0.185 9.107 1.00 93.56 69 VAL A N 1
ATOM 513 C CA . VAL A 1 69 ? 0.775 -0.045 8.601 1.00 93.56 69 VAL A CA 1
ATOM 514 C C . VAL A 1 69 ? 0.787 -0.023 7.083 1.00 93.56 69 VAL A C 1
ATOM 516 O O . VAL A 1 69 ? -0.125 -0.533 6.429 1.00 93.56 69 VAL A O 1
ATOM 519 N N . ILE A 1 70 ? 1.845 0.552 6.522 1.00 93.19 70 ILE A N 1
ATOM 520 C CA . ILE A 1 70 ? 2.093 0.563 5.078 1.00 93.19 70 ILE A CA 1
ATOM 521 C C . ILE A 1 70 ? 3.233 -0.398 4.804 1.00 93.19 70 ILE A C 1
ATOM 523 O O . ILE A 1 70 ? 4.309 -0.230 5.364 1.00 93.19 70 ILE A O 1
ATOM 527 N N . GLY A 1 71 ? 3.021 -1.398 3.962 1.00 90.12 71 GLY A N 1
ATOM 528 C CA . GLY A 1 71 ? 4.050 -2.392 3.685 1.00 90.12 71 GLY A CA 1
ATOM 529 C C . GLY A 1 71 ? 4.212 -2.679 2.207 1.00 90.12 71 GLY A C 1
ATOM 530 O O . GLY A 1 71 ? 3.403 -2.262 1.374 1.00 90.12 71 GLY A O 1
ATOM 531 N N . LYS A 1 72 ? 5.253 -3.448 1.889 1.00 89.50 72 LYS A N 1
ATOM 532 C CA . LYS A 1 72 ? 5.452 -4.004 0.552 1.00 89.50 72 LYS A CA 1
ATOM 533 C C . LYS A 1 72 ? 5.477 -5.525 0.530 1.00 89.50 72 LYS A C 1
ATOM 535 O O . LYS A 1 72 ? 5.890 -6.189 1.481 1.00 89.50 72 LYS A O 1
ATOM 540 N N . THR A 1 73 ? 5.199 -6.079 -0.641 1.00 87.06 73 THR A N 1
ATOM 541 C CA . THR A 1 73 ? 5.573 -7.451 -0.991 1.00 87.06 73 THR A CA 1
ATOM 542 C C . THR A 1 73 ? 5.831 -7.574 -2.495 1.00 87.06 73 THR A C 1
ATOM 544 O O . THR A 1 73 ? 5.933 -6.559 -3.186 1.00 87.06 73 THR A O 1
ATOM 547 N N . ALA A 1 74 ? 5.977 -8.790 -3.019 1.00 83.94 74 ALA A N 1
ATOM 548 C CA . ALA A 1 74 ? 6.073 -9.025 -4.453 1.00 83.94 74 ALA A CA 1
ATOM 549 C C . ALA A 1 74 ? 5.135 -10.149 -4.904 1.00 83.94 74 ALA A C 1
ATOM 551 O O . ALA A 1 74 ? 5.002 -11.163 -4.232 1.00 83.94 74 ALA A O 1
ATOM 552 N N . CYS A 1 75 ? 4.520 -9.988 -6.072 1.00 82.12 75 CYS A N 1
ATOM 553 C CA . CYS A 1 75 ? 3.807 -11.066 -6.754 1.00 82.12 75 CYS A CA 1
ATOM 554 C C . CYS A 1 75 ? 4.675 -11.586 -7.894 1.00 82.12 75 CYS A C 1
ATOM 556 O O . CYS A 1 75 ? 5.177 -10.786 -8.679 1.00 82.12 75 CYS A O 1
ATOM 558 N N . ARG A 1 76 ? 4.839 -12.904 -8.007 1.00 79.50 76 ARG A N 1
ATOM 559 C CA . ARG A 1 76 ? 5.654 -13.541 -9.050 1.00 79.50 76 ARG A CA 1
ATOM 560 C C . ARG A 1 76 ? 4.770 -14.355 -9.978 1.00 79.50 76 ARG A C 1
ATOM 562 O O . ARG A 1 76 ? 3.977 -15.158 -9.495 1.00 79.50 76 ARG A O 1
ATOM 569 N N . ALA A 1 77 ? 4.955 -14.203 -11.285 1.00 72.06 77 ALA A N 1
ATOM 570 C CA . ALA A 1 77 ? 4.391 -15.143 -12.244 1.00 72.06 77 ALA A CA 1
ATOM 571 C C . ALA A 1 77 ? 5.363 -16.269 -12.595 1.00 72.06 77 ALA A C 1
ATOM 573 O O . ALA A 1 77 ? 6.546 -16.255 -12.262 1.00 72.06 77 ALA A O 1
ATOM 574 N N . ARG A 1 78 ? 4.837 -17.267 -13.311 1.00 72.19 78 ARG A N 1
ATOM 575 C CA . ARG A 1 78 ? 5.657 -18.290 -13.960 1.00 72.19 78 ARG A CA 1
ATOM 576 C C . ARG A 1 78 ? 6.562 -17.645 -15.011 1.00 72.19 78 ARG A C 1
ATOM 578 O O . ARG A 1 78 ? 6.165 -16.694 -15.683 1.00 72.19 78 ARG A O 1
ATOM 585 N N . LYS A 1 79 ? 7.740 -18.239 -15.215 1.00 69.50 79 LYS A N 1
ATOM 586 C CA . LYS A 1 79 ? 8.694 -17.837 -16.255 1.00 69.50 79 LYS A CA 1
ATOM 587 C C . LYS A 1 79 ? 7.993 -17.669 -17.612 1.00 69.50 79 LYS A C 1
ATOM 589 O O . LYS A 1 79 ? 7.312 -18.584 -18.069 1.00 69.50 79 LYS A O 1
ATOM 594 N N . GLY A 1 80 ? 8.195 -16.516 -18.250 1.00 67.50 80 GLY A N 1
ATOM 595 C CA . GLY A 1 80 ? 7.626 -16.185 -19.563 1.00 67.50 80 GLY A CA 1
ATOM 596 C C . GLY A 1 80 ? 6.242 -15.527 -19.532 1.00 67.50 80 GLY A C 1
ATOM 597 O O . GLY A 1 80 ? 5.750 -15.133 -20.584 1.00 67.50 80 GLY A O 1
ATOM 598 N N . VAL A 1 81 ? 5.624 -15.369 -18.357 1.00 74.44 81 VAL A N 1
ATOM 599 C CA . VAL A 1 81 ? 4.388 -14.592 -18.198 1.00 74.44 81 VAL A CA 1
ATOM 600 C C . VAL A 1 81 ? 4.748 -13.165 -17.799 1.00 74.44 81 VAL A C 1
ATOM 602 O O . VAL A 1 81 ? 5.426 -12.945 -16.795 1.00 74.44 81 VAL A O 1
ATOM 605 N N . HIS A 1 82 ? 4.281 -12.195 -18.582 1.00 74.00 82 HIS A N 1
ATOM 606 C CA . HIS A 1 82 ? 4.381 -10.790 -18.212 1.00 74.00 82 HIS A CA 1
ATOM 607 C C . HIS A 1 82 ? 3.339 -10.479 -17.138 1.00 74.00 82 HIS A C 1
ATOM 609 O O . HIS A 1 82 ? 2.150 -10.718 -17.339 1.00 74.00 82 HIS A O 1
ATOM 615 N N . MET A 1 83 ? 3.793 -9.978 -15.993 1.00 74.50 83 MET A N 1
ATOM 616 C CA . MET A 1 83 ? 2.906 -9.533 -14.928 1.00 74.50 83 MET A CA 1
ATOM 617 C C . MET A 1 83 ? 2.486 -8.090 -15.184 1.00 74.50 83 MET A C 1
ATOM 619 O O . MET A 1 83 ? 3.341 -7.212 -15.294 1.00 74.50 83 MET A O 1
ATOM 623 N N . ASP A 1 84 ? 1.177 -7.849 -15.202 1.00 76.44 84 ASP A N 1
ATOM 624 C CA . ASP A 1 84 ? 0.586 -6.514 -15.141 1.00 76.44 84 ASP A CA 1
ATOM 625 C C . ASP A 1 84 ? -0.100 -6.273 -13.783 1.00 76.44 84 ASP A C 1
ATOM 627 O O . ASP A 1 84 ? -0.258 -7.181 -12.959 1.00 76.44 84 ASP A O 1
ATOM 631 N N . ARG A 1 85 ? -0.515 -5.027 -13.537 1.00 72.44 85 ARG A N 1
ATOM 632 C CA . ARG A 1 85 ? -1.161 -4.631 -12.278 1.00 72.44 85 ARG A CA 1
ATOM 633 C C . ARG A 1 85 ? -2.432 -5.435 -11.976 1.00 72.44 85 ARG A C 1
ATOM 635 O O . ARG A 1 85 ? -2.673 -5.761 -10.817 1.00 72.44 85 ARG A O 1
ATOM 642 N N . 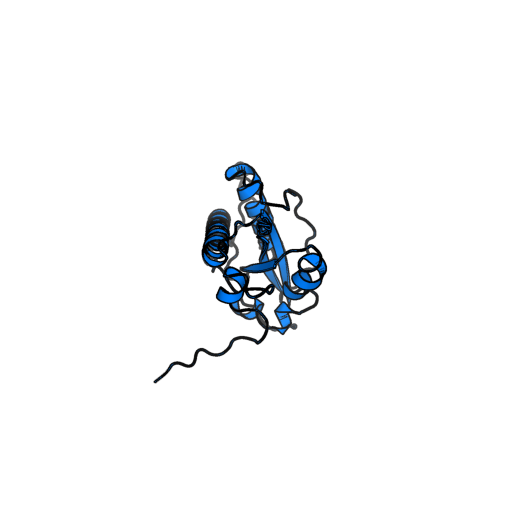HIS A 1 86 ? -3.204 -5.825 -12.989 1.00 73.88 86 HIS A N 1
ATOM 643 C CA . HIS A 1 86 ? -4.455 -6.564 -12.810 1.00 73.88 86 HIS A CA 1
ATOM 644 C C . HIS A 1 86 ? -4.196 -8.005 -12.346 1.00 73.88 86 HIS A C 1
ATOM 646 O O . HIS A 1 86 ? -4.960 -8.548 -11.547 1.00 73.88 86 HIS A O 1
ATOM 652 N N . LEU A 1 87 ? -3.073 -8.599 -12.760 1.00 73.81 87 LEU A N 1
ATOM 653 C CA . LEU A 1 87 ? -2.674 -9.954 -12.367 1.00 73.81 87 LEU A CA 1
ATOM 654 C C . LEU A 1 87 ? -2.211 -10.084 -10.911 1.00 73.81 87 LEU A C 1
ATOM 656 O O . LEU A 1 87 ? -2.143 -11.203 -10.402 1.00 73.81 87 LEU A O 1
ATOM 660 N N . VAL A 1 88 ? -1.932 -8.983 -10.207 1.00 72.12 88 VAL A N 1
ATOM 661 C CA . VAL A 1 88 ? -1.571 -9.003 -8.772 1.00 72.12 88 VAL A CA 1
ATOM 662 C C . VAL A 1 88 ? -2.638 -9.696 -7.917 1.00 72.12 88 VAL A C 1
ATOM 664 O O . VAL A 1 88 ? -2.317 -10.290 -6.890 1.00 72.12 88 VAL A O 1
ATOM 667 N N . LEU A 1 89 ? -3.898 -9.642 -8.349 1.00 68.62 89 LEU A N 1
ATOM 668 C CA . LEU A 1 89 ? -5.052 -10.146 -7.599 1.00 68.62 89 LEU A CA 1
ATOM 669 C C . LEU A 1 89 ? -5.570 -11.480 -8.122 1.00 68.62 89 LEU A C 1
ATOM 671 O O . LEU A 1 89 ? -6.554 -12.002 -7.606 1.00 68.62 89 LEU A O 1
ATOM 675 N N . ASP A 1 90 ? -4.897 -12.067 -9.116 1.00 72.88 90 ASP A N 1
ATOM 676 C CA . ASP A 1 90 ? -5.098 -13.481 -9.407 1.00 72.88 90 ASP A CA 1
ATOM 677 C C . ASP A 1 90 ? -4.834 -14.259 -8.110 1.00 72.88 90 ASP A C 1
ATOM 679 O O . ASP A 1 90 ? -3.783 -14.103 -7.481 1.00 72.88 90 ASP A O 1
ATOM 683 N N . ALA A 1 91 ? -5.785 -15.107 -7.711 1.00 67.38 91 ALA A N 1
ATOM 684 C CA . ALA A 1 91 ? -5.723 -15.902 -6.489 1.00 67.38 91 ALA A CA 1
ATOM 685 C C . ALA A 1 91 ? -4.383 -16.640 -6.323 1.00 67.38 91 ALA A C 1
ATOM 687 O O . ALA A 1 91 ? -3.904 -16.801 -5.199 1.00 67.38 91 ALA A O 1
ATOM 688 N N . ARG A 1 92 ? -3.750 -17.055 -7.429 1.00 71.75 92 ARG A N 1
ATOM 689 C CA . ARG A 1 92 ? -2.431 -17.709 -7.417 1.00 71.75 92 ARG A CA 1
ATOM 690 C C . ARG A 1 92 ? -1.304 -16.763 -7.015 1.00 71.75 92 ARG A C 1
ATOM 692 O O . ARG A 1 92 ? -0.447 -17.148 -6.226 1.00 71.75 92 ARG A O 1
ATOM 699 N N . ASN A 1 93 ? -1.309 -15.544 -7.542 1.00 74.81 93 ASN A N 1
ATOM 700 C CA . ASN A 1 93 ? -0.306 -14.526 -7.236 1.00 74.81 93 ASN A CA 1
ATOM 701 C C . ASN A 1 93 ? -0.530 -13.948 -5.834 1.00 74.81 93 ASN A C 1
ATOM 703 O O . ASN A 1 93 ? 0.425 -13.688 -5.106 1.00 74.81 93 ASN A O 1
ATOM 707 N N . TRP A 1 94 ? -1.797 -13.847 -5.430 1.00 73.06 94 TRP A N 1
ATOM 708 C CA . TRP A 1 94 ? -2.217 -13.391 -4.114 1.00 73.06 94 TRP A CA 1
ATOM 709 C C . TRP A 1 94 ? -1.841 -14.356 -2.983 1.00 73.06 94 TRP A C 1
ATOM 711 O O . TRP A 1 94 ? -1.215 -13.953 -2.001 1.00 73.06 94 TRP A O 1
ATOM 721 N N . ARG A 1 95 ? -2.244 -15.630 -3.107 1.00 71.25 95 ARG A N 1
ATOM 722 C CA . ARG A 1 95 ? -2.018 -16.681 -2.095 1.00 71.25 95 ARG A CA 1
ATOM 723 C C . ARG A 1 95 ? -0.682 -17.399 -2.262 1.00 71.25 95 ARG A C 1
ATOM 725 O O . ARG A 1 95 ? -0.373 -18.295 -1.483 1.00 71.25 95 ARG A O 1
ATOM 732 N N . GLY A 1 96 ? 0.089 -17.048 -3.289 1.00 71.56 96 GLY A N 1
ATOM 733 C CA . GLY A 1 96 ? 1.440 -17.564 -3.466 1.00 71.56 96 GLY A CA 1
ATOM 734 C C . GLY A 1 96 ? 2.311 -17.258 -2.246 1.00 71.56 96 GLY A C 1
ATOM 735 O O . GLY A 1 96 ? 2.031 -16.328 -1.493 1.00 71.56 96 GLY A O 1
ATOM 736 N N . ALA A 1 97 ? 3.389 -18.022 -2.064 1.00 70.44 97 ALA A N 1
ATOM 737 C CA . ALA A 1 97 ? 4.265 -17.917 -0.891 1.00 70.44 97 ALA A CA 1
ATOM 738 C C . ALA A 1 97 ? 4.802 -16.491 -0.643 1.00 70.44 97 ALA A C 1
ATOM 740 O O . ALA A 1 97 ? 4.975 -16.083 0.503 1.00 70.44 97 ALA A O 1
ATOM 741 N N . ASP A 1 98 ? 4.997 -15.707 -1.704 1.00 71.50 98 ASP A N 1
ATOM 742 C CA . ASP A 1 98 ? 5.465 -14.318 -1.616 1.00 71.50 98 ASP A CA 1
ATOM 743 C C . ASP A 1 98 ? 4.330 -13.281 -1.741 1.00 71.50 98 ASP A C 1
ATOM 745 O O . ASP A 1 98 ? 4.547 -12.080 -1.570 1.00 71.50 98 ASP A O 1
ATOM 749 N N . GLY A 1 99 ? 3.106 -13.732 -2.020 1.00 73.94 99 GLY A N 1
ATOM 750 C CA . GLY A 1 99 ? 1.958 -12.877 -2.287 1.00 73.94 99 GLY A CA 1
ATOM 751 C C . GLY A 1 99 ? 1.436 -12.143 -1.044 1.00 73.94 99 GLY A C 1
ATOM 752 O O . GLY A 1 99 ? 1.691 -12.556 0.096 1.00 73.94 99 GLY A O 1
ATOM 753 N N . PRO A 1 100 ? 0.673 -11.050 -1.220 1.00 77.19 100 PRO A N 1
ATOM 754 C CA . PRO A 1 100 ? 0.176 -10.277 -0.088 1.00 77.19 100 PRO A CA 1
ATOM 755 C C . PRO A 1 100 ? -0.850 -11.043 0.761 1.00 77.19 100 PRO A C 1
ATOM 757 O O . PRO A 1 100 ? -0.944 -10.795 1.960 1.00 77.19 100 PRO A O 1
ATOM 760 N N . GLY A 1 101 ? -1.530 -12.050 0.204 1.00 75.62 101 GLY A N 1
ATOM 761 C CA . GLY A 1 101 ? -2.412 -12.941 0.960 1.00 75.62 101 GLY A CA 1
ATOM 762 C C . GLY A 1 101 ? -1.670 -13.821 1.959 1.00 75.62 101 GLY A C 1
ATOM 763 O O . GLY A 1 101 ? -2.117 -13.982 3.092 1.00 75.62 101 GLY A O 1
ATOM 764 N N . ASN A 1 102 ? -0.501 -14.337 1.578 1.00 76.81 102 ASN A N 1
ATOM 765 C CA . ASN A 1 102 ? 0.338 -15.093 2.503 1.00 76.81 102 ASN A CA 1
ATOM 766 C C . ASN A 1 102 ? 0.921 -14.180 3.598 1.00 76.81 102 ASN A C 1
ATOM 768 O O . ASN A 1 102 ? 1.011 -14.566 4.763 1.00 76.81 102 ASN A O 1
ATOM 772 N N . ARG A 1 103 ? 1.272 -12.931 3.252 1.00 75.94 103 ARG A N 1
ATOM 773 C CA . ARG A 1 103 ? 1.698 -11.920 4.237 1.00 75.94 103 ARG A CA 1
ATOM 774 C C . ARG A 1 103 ? 0.589 -11.583 5.229 1.00 75.94 103 ARG A C 1
ATOM 776 O O . ARG A 1 103 ? 0.882 -11.518 6.421 1.00 75.94 103 ARG A O 1
ATOM 783 N N . TRP A 1 104 ? -0.640 -11.404 4.742 1.00 77.56 104 TRP A N 1
ATOM 784 C CA . TRP A 1 104 ? -1.835 -11.193 5.557 1.00 77.56 104 TRP A CA 1
ATOM 785 C C . TRP A 1 104 ? -2.006 -12.305 6.590 1.00 77.56 104 TRP A C 1
ATOM 787 O O . TRP A 1 104 ? -1.990 -12.036 7.790 1.00 77.56 104 TRP A O 1
ATOM 797 N N . GLN A 1 105 ? -2.088 -13.550 6.117 1.00 77.44 105 GLN A N 1
ATOM 798 C CA . GLN A 1 105 ? -2.354 -14.712 6.963 1.00 77.44 105 GLN A CA 1
ATOM 799 C C . GLN A 1 105 ? -1.265 -14.932 8.014 1.00 77.44 105 GLN A C 1
ATOM 801 O O . GLN A 1 105 ? -1.577 -15.198 9.169 1.00 77.44 105 GLN A O 1
ATOM 806 N N . ASN A 1 106 ? 0.008 -14.790 7.638 1.00 79.50 106 ASN A N 1
ATOM 807 C CA . ASN A 1 106 ? 1.103 -15.124 8.546 1.00 79.50 106 ASN A CA 1
ATOM 808 C C . ASN A 1 106 ? 1.463 -13.994 9.517 1.00 79.50 106 ASN A C 1
ATOM 810 O O . ASN A 1 106 ? 1.888 -14.287 10.632 1.00 79.50 106 ASN A O 1
ATOM 814 N N . ASN A 1 107 ? 1.315 -12.725 9.116 1.00 80.50 107 ASN A N 1
ATOM 815 C CA . ASN A 1 107 ? 1.847 -11.595 9.890 1.00 80.50 107 ASN A CA 1
ATOM 816 C C . ASN A 1 107 ? 0.790 -10.634 10.424 1.00 80.50 107 ASN A C 1
ATOM 818 O O . ASN A 1 107 ? 1.058 -9.974 11.416 1.00 80.50 107 ASN A O 1
ATOM 822 N N . TYR A 1 108 ? -0.362 -10.479 9.776 1.00 83.44 108 TYR A N 1
ATOM 823 C CA . TYR A 1 108 ? -1.296 -9.407 10.138 1.00 83.44 108 TYR A CA 1
ATOM 824 C C . TYR A 1 108 ? -2.531 -9.946 10.842 1.00 83.44 108 TYR A C 1
ATOM 826 O O . TYR A 1 108 ? -2.824 -9.496 11.948 1.00 83.44 108 TYR A O 1
ATOM 834 N N . ALA A 1 109 ? -3.170 -10.969 10.272 1.00 81.62 109 ALA A N 1
ATOM 835 C CA . ALA A 1 109 ? -4.328 -11.614 10.887 1.00 81.62 109 ALA A CA 1
ATOM 836 C C . ALA A 1 109 ? -4.007 -12.102 12.314 1.00 81.62 109 ALA A C 1
ATOM 838 O O . ALA A 1 109 ? -4.744 -11.824 13.253 1.00 81.62 109 ALA A O 1
ATOM 839 N N . ASN A 1 110 ? -2.839 -12.727 12.501 1.00 82.50 110 ASN A N 1
ATOM 840 C CA . ASN A 1 110 ? -2.391 -13.215 13.812 1.00 82.50 110 ASN A CA 1
ATOM 841 C C . ASN A 1 110 ? -2.028 -12.100 14.812 1.00 82.50 110 ASN A C 1
ATOM 843 O O . ASN A 1 110 ? -1.907 -12.372 15.999 1.00 82.50 110 ASN A O 1
ATOM 847 N N . ASN A 1 111 ? -1.838 -10.860 14.350 1.00 85.56 111 ASN A N 1
ATOM 848 C CA . ASN A 1 111 ? -1.480 -9.706 15.182 1.00 85.56 111 ASN A CA 1
ATOM 849 C C . ASN A 1 111 ? -2.672 -8.756 15.412 1.00 85.56 111 ASN A C 1
ATOM 851 O O . ASN A 1 111 ? -2.476 -7.582 15.734 1.00 85.56 111 ASN A O 1
ATOM 855 N N . GLY A 1 112 ? -3.901 -9.247 15.216 1.00 87.19 112 GLY A N 1
ATOM 856 C CA . GLY A 1 112 ? -5.135 -8.507 15.487 1.00 87.19 112 GLY A CA 1
ATOM 857 C C . GLY A 1 112 ? -5.486 -7.444 14.446 1.00 87.19 112 GLY A C 1
ATOM 858 O O . GLY A 1 112 ? -6.357 -6.620 14.700 1.00 87.19 112 GLY A O 1
ATOM 859 N N . PHE A 1 113 ? -4.820 -7.426 13.287 1.00 88.50 113 PHE A N 1
ATOM 860 C CA . PHE A 1 113 ? -5.268 -6.591 12.172 1.00 88.50 113 PHE A CA 1
ATOM 861 C C . PHE A 1 113 ? -6.583 -7.138 11.619 1.00 88.50 113 PHE A C 1
ATOM 863 O O . PHE A 1 113 ? -6.758 -8.352 11.513 1.00 88.50 113 PHE A O 1
ATOM 870 N N . GLN A 1 114 ? -7.482 -6.238 11.229 1.00 85.88 114 GLN A N 1
ATOM 871 C CA . GLN A 1 114 ? -8.816 -6.586 10.729 1.00 85.88 114 GLN A CA 1
ATOM 872 C C . GLN A 1 114 ? -8.914 -6.507 9.208 1.00 85.88 114 GLN A C 1
ATOM 874 O O . GLN A 1 114 ? -9.793 -7.126 8.628 1.00 85.88 114 GLN A O 1
ATOM 879 N N . GLY A 1 115 ? -7.998 -5.814 8.529 1.00 84.56 115 GLY A N 1
ATOM 880 C CA . GLY A 1 115 ? -7.972 -5.849 7.072 1.00 84.56 115 GLY A CA 1
ATOM 881 C C . GLY A 1 115 ? -6.629 -5.484 6.467 1.00 84.56 115 GLY A C 1
ATOM 882 O O . GLY A 1 115 ? -5.776 -4.858 7.103 1.00 84.56 115 GLY A O 1
ATOM 883 N N . LEU A 1 116 ? -6.462 -5.881 5.203 1.00 86.69 116 LEU A N 1
ATOM 884 C CA . LEU A 1 116 ? -5.353 -5.483 4.342 1.00 86.69 116 LEU A CA 1
ATOM 885 C C . LEU A 1 116 ? -5.877 -5.102 2.956 1.00 86.69 116 LEU A C 1
ATOM 887 O O . LEU A 1 116 ? -6.589 -5.856 2.296 1.00 86.69 116 LEU A O 1
ATOM 891 N N . VAL A 1 117 ? -5.492 -3.920 2.502 1.00 86.12 117 VAL A N 1
ATOM 892 C CA . VAL A 1 117 ? -5.883 -3.322 1.231 1.00 86.12 117 VAL A CA 1
ATOM 893 C C . VAL A 1 117 ? -4.648 -3.210 0.349 1.00 86.12 117 VAL A C 1
ATOM 895 O O . VAL A 1 117 ? -3.631 -2.643 0.750 1.00 86.12 117 VAL A O 1
ATOM 898 N N . VAL A 1 118 ? -4.714 -3.745 -0.869 1.00 87.19 118 VAL A N 1
ATOM 899 C CA . VAL A 1 118 ? -3.666 -3.488 -1.869 1.00 87.19 118 VAL A CA 1
ATOM 900 C C . VAL A 1 118 ? -3.848 -2.080 -2.395 1.00 87.19 118 VAL A C 1
ATOM 902 O O . VAL A 1 118 ? -4.861 -1.831 -3.037 1.00 87.19 118 VAL A O 1
ATOM 905 N N . ILE A 1 119 ? -2.862 -1.208 -2.177 1.00 90.06 119 ILE A N 1
ATOM 906 C CA . ILE A 1 119 ? -2.883 0.175 -2.664 1.00 90.06 119 ILE A CA 1
ATOM 907 C C . ILE A 1 119 ? -2.411 0.219 -4.118 1.00 90.06 119 ILE A C 1
ATOM 909 O O . ILE A 1 119 ? -2.985 0.927 -4.931 1.00 90.06 119 ILE A O 1
ATOM 913 N N . CYS A 1 120 ? -1.346 -0.509 -4.472 1.00 89.25 120 CYS A N 1
ATOM 914 C CA . CYS A 1 120 ? -0.790 -0.466 -5.826 1.00 89.25 120 CYS A CA 1
ATOM 915 C C . CYS A 1 120 ? 0.038 -1.711 -6.170 1.00 89.25 120 CYS A C 1
ATOM 917 O O . CYS A 1 120 ? 0.725 -2.266 -5.311 1.00 89.25 120 CYS A O 1
ATOM 919 N N . GLY A 1 121 ? 0.006 -2.115 -7.444 1.00 88.31 121 GLY A N 1
ATOM 920 C CA . GLY A 1 121 ? 0.975 -3.023 -8.053 1.00 88.31 121 GLY A CA 1
ATOM 921 C C . GLY A 1 121 ? 1.859 -2.265 -9.04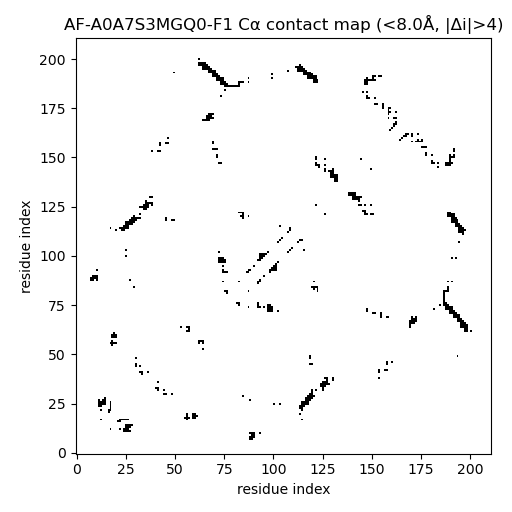0 1.00 88.31 121 GLY A C 1
ATOM 922 O O . GLY A 1 121 ? 1.347 -1.746 -10.023 1.00 88.31 121 GLY A O 1
ATOM 923 N N . VAL A 1 122 ? 3.161 -2.220 -8.771 1.00 86.88 122 VAL A N 1
ATOM 924 C CA . VAL A 1 122 ? 4.190 -1.541 -9.563 1.00 86.88 122 VAL A CA 1
ATOM 925 C C . VAL A 1 122 ? 4.630 -2.418 -10.731 1.00 86.88 122 VAL A C 1
ATOM 927 O O . VAL A 1 122 ? 5.326 -3.424 -10.545 1.00 86.88 122 VAL A O 1
ATOM 930 N N . THR A 1 123 ? 4.290 -1.995 -11.942 1.00 83.88 123 THR A N 1
ATOM 931 C CA . THR A 1 123 ? 4.752 -2.602 -13.196 1.00 83.88 123 THR A CA 1
ATOM 932 C C . THR A 1 123 ? 5.979 -1.883 -13.765 1.00 83.88 123 THR A C 1
ATOM 934 O O . THR A 1 123 ? 6.433 -0.857 -13.255 1.00 83.88 123 THR A O 1
ATOM 937 N N . HIS A 1 124 ? 6.578 -2.444 -14.819 1.00 77.25 124 HIS A N 1
ATOM 938 C CA . HIS A 1 124 ? 7.804 -1.906 -15.415 1.00 77.25 124 HIS A CA 1
ATOM 939 C C . HIS A 1 124 ? 7.657 -0.484 -15.980 1.00 77.25 124 HIS A C 1
ATOM 941 O O . HIS A 1 124 ? 8.615 0.286 -15.888 1.00 77.25 124 HIS A O 1
ATOM 947 N N . ASP A 1 125 ? 6.498 -0.175 -16.560 1.00 76.81 125 ASP A N 1
ATOM 948 C CA . ASP A 1 125 ? 6.114 1.061 -17.259 1.00 76.81 125 ASP A CA 1
ATOM 949 C C . ASP A 1 125 ? 5.692 2.202 -16.320 1.00 76.81 125 ASP A C 1
ATOM 951 O O . ASP A 1 125 ? 5.746 3.374 -16.685 1.00 76.81 125 ASP A O 1
ATOM 955 N N . GLN A 1 126 ? 5.317 1.876 -15.085 1.00 77.06 126 GLN A N 1
ATOM 956 C CA . GLN A 1 126 ? 4.954 2.854 -14.055 1.00 77.06 126 GLN A CA 1
ATOM 957 C C . GLN A 1 126 ? 6.163 3.424 -13.316 1.00 77.06 126 GLN A C 1
ATOM 959 O O . GLN A 1 126 ? 6.023 4.227 -12.399 1.00 77.06 126 GLN A O 1
ATOM 964 N N . ARG A 1 127 ? 7.372 2.985 -13.655 1.00 76.38 127 ARG A N 1
ATOM 965 C CA . ARG A 1 127 ? 8.584 3.502 -13.027 1.00 76.38 127 ARG A CA 1
ATOM 966 C C . ARG A 1 127 ? 9.038 4.747 -13.781 1.00 76.38 127 ARG A C 1
ATOM 968 O O . ARG A 1 127 ? 9.042 4.727 -15.013 1.00 76.38 127 ARG A O 1
ATOM 975 N N . PRO A 1 128 ? 9.498 5.793 -13.078 1.00 69.56 128 PRO A N 1
ATOM 976 C CA . PRO A 1 128 ? 10.230 6.869 -13.718 1.00 69.56 128 PRO A CA 1
ATOM 977 C C . PRO A 1 128 ? 11.390 6.256 -14.508 1.00 69.56 128 PRO A C 1
ATOM 979 O O . PRO A 1 128 ? 12.174 5.484 -13.952 1.00 69.56 128 PRO A O 1
ATOM 982 N N . GLN A 1 129 ? 11.502 6.587 -15.798 1.00 60.09 129 GLN A N 1
ATOM 983 C CA . GLN A 1 129 ? 12.604 6.109 -16.647 1.00 60.09 129 GLN A CA 1
ATOM 984 C C . GLN A 1 129 ? 13.974 6.515 -16.075 1.00 60.09 129 GLN A C 1
ATOM 986 O O . GLN A 1 129 ? 14.969 5.831 -16.307 1.00 60.09 129 GLN A O 1
ATOM 991 N N . TYR A 1 130 ? 13.985 7.573 -15.255 1.00 57.09 130 TYR A N 1
ATOM 992 C CA . TYR A 1 130 ? 15.107 8.044 -14.458 1.00 57.09 130 TYR A CA 1
ATOM 993 C C . TYR A 1 130 ? 14.615 8.349 -13.036 1.00 57.09 130 TYR A C 1
ATOM 995 O O . TYR A 1 130 ? 13.786 9.239 -12.841 1.00 57.09 130 TYR A O 1
ATOM 1003 N N . ALA A 1 131 ? 15.094 7.613 -12.032 1.00 48.03 131 ALA A N 1
ATOM 1004 C CA . ALA A 1 131 ? 14.889 7.988 -10.635 1.00 48.03 131 ALA A CA 1
ATOM 1005 C C . ALA A 1 131 ? 15.947 9.040 -10.278 1.00 48.03 131 ALA A C 1
ATOM 1007 O O . ALA A 1 131 ? 17.142 8.749 -10.296 1.00 48.03 131 ALA A O 1
ATOM 1008 N N . THR A 1 132 ? 15.528 10.279 -10.023 1.00 43.28 132 THR A N 1
ATOM 1009 C CA . THR A 1 132 ? 16.451 11.358 -9.654 1.00 43.28 132 THR A CA 1
ATOM 1010 C C . THR A 1 132 ? 17.125 11.034 -8.324 1.00 43.28 132 THR A C 1
ATOM 1012 O O . THR A 1 132 ? 16.442 10.885 -7.309 1.00 43.28 132 THR A O 1
ATOM 1015 N N . GLY A 1 133 ? 18.459 10.957 -8.334 1.00 45.22 133 GLY A N 1
ATOM 1016 C CA . GLY A 1 133 ? 19.270 11.145 -7.136 1.00 45.22 133 GLY A CA 1
ATOM 1017 C C . GLY A 1 133 ? 19.074 12.551 -6.557 1.00 45.22 133 GLY A C 1
ATOM 1018 O O . GLY A 1 133 ? 18.451 13.410 -7.182 1.00 45.22 133 GLY A O 1
ATOM 1019 N N . ASN A 1 134 ? 19.570 12.741 -5.336 1.00 43.50 134 ASN A N 1
ATOM 1020 C CA . ASN A 1 134 ? 19.594 13.982 -4.558 1.00 43.50 134 ASN A CA 1
ATOM 1021 C C . ASN A 1 134 ? 19.529 15.273 -5.423 1.00 43.50 134 ASN A C 1
ATOM 1023 O O . ASN A 1 134 ? 20.390 15.450 -6.284 1.00 43.50 134 ASN A O 1
ATOM 1027 N N . PRO A 1 135 ? 18.573 16.204 -5.196 1.00 45.47 135 PRO A N 1
ATOM 1028 C CA . PRO A 1 135 ? 18.399 17.405 -6.029 1.00 45.47 135 PRO A CA 1
ATOM 1029 C C . PRO A 1 135 ? 19.604 18.363 -6.038 1.00 45.47 135 PRO A C 1
ATOM 1031 O O . PRO A 1 135 ? 19.629 19.300 -6.832 1.00 45.47 135 PRO A O 1
ATOM 1034 N N . PHE A 1 136 ? 20.593 18.140 -5.168 1.00 48.09 136 PHE A N 1
ATOM 1035 C CA . PHE A 1 136 ? 21.823 18.927 -5.076 1.00 48.09 136 PHE A CA 1
ATOM 1036 C C . PHE A 1 136 ? 23.058 18.227 -5.667 1.00 48.09 136 PHE A C 1
ATOM 1038 O O . PHE A 1 136 ? 24.141 18.809 -5.647 1.00 48.09 136 PHE A O 1
ATOM 1045 N N . GLU A 1 137 ? 22.919 17.008 -6.200 1.00 42.59 137 GLU A N 1
ATOM 1046 C CA . GLU A 1 137 ? 24.010 16.296 -6.872 1.00 42.59 137 GLU A CA 1
ATOM 1047 C C . GLU A 1 137 ? 23.873 16.345 -8.403 1.00 42.59 137 GLU A C 1
ATOM 1049 O O . GLU A 1 137 ? 22.767 16.268 -8.945 1.00 42.59 137 GLU A O 1
ATOM 1054 N N . PRO A 1 138 ? 24.994 16.470 -9.138 1.00 41.59 138 PRO A N 1
ATOM 1055 C CA . PRO A 1 138 ? 24.984 16.439 -10.593 1.00 41.59 138 PRO A CA 1
ATOM 1056 C C . PRO A 1 138 ? 24.481 15.077 -11.091 1.00 41.59 138 PRO A C 1
ATOM 1058 O O . PRO A 1 138 ? 25.084 14.051 -10.801 1.00 41.59 138 PRO A O 1
ATOM 1061 N N . GLN A 1 139 ? 23.373 15.116 -11.841 1.00 45.56 139 GLN A N 1
ATOM 1062 C CA . GLN A 1 139 ? 22.670 14.037 -12.558 1.00 45.56 139 GLN A CA 1
ATOM 1063 C C . GLN A 1 139 ? 23.411 12.688 -12.650 1.00 45.56 139 GLN A C 1
ATOM 1065 O O . GLN A 1 139 ? 23.942 12.310 -13.696 1.00 45.56 139 GLN A O 1
ATOM 1070 N N . THR A 1 140 ? 23.376 11.902 -11.579 1.00 41.97 140 THR A N 1
ATOM 1071 C CA . THR A 1 140 ? 23.682 10.476 -11.631 1.00 41.97 140 THR A CA 1
ATOM 1072 C C . THR A 1 140 ? 22.411 9.745 -12.048 1.00 41.97 140 THR A C 1
ATOM 1074 O O . THR A 1 140 ? 21.464 9.579 -11.282 1.00 41.97 140 THR A O 1
ATOM 1077 N N . TYR A 1 141 ? 22.366 9.352 -13.321 1.00 44.38 141 TYR A N 1
ATOM 1078 C CA . TYR A 1 141 ? 21.345 8.467 -13.873 1.00 44.38 141 TYR A CA 1
ATOM 1079 C C . TYR A 1 141 ? 21.366 7.141 -13.098 1.00 44.38 141 TYR A C 1
ATOM 1081 O O . TYR A 1 141 ? 22.212 6.284 -13.356 1.00 44.38 141 TYR A O 1
ATOM 1089 N N . HIS A 1 142 ? 20.465 6.961 -12.130 1.00 45.38 142 HIS A N 1
ATOM 1090 C CA . HIS A 1 142 ? 20.317 5.665 -11.476 1.00 45.38 142 HIS A CA 1
ATOM 1091 C C . HIS A 1 142 ? 19.646 4.670 -12.440 1.00 45.38 142 HIS A C 1
ATOM 1093 O O . HIS A 1 142 ? 18.691 5.039 -13.131 1.00 45.38 142 HIS A O 1
ATOM 1099 N N . PRO A 1 143 ? 20.139 3.418 -12.518 1.00 49.69 143 PRO A N 1
ATOM 1100 C CA . PRO A 1 143 ? 19.594 2.394 -13.406 1.00 49.69 143 PRO A CA 1
ATOM 1101 C C . PRO A 1 143 ? 18.119 2.108 -13.099 1.00 49.69 143 PRO A C 1
ATOM 1103 O O . PRO A 1 143 ? 17.650 2.381 -11.996 1.00 49.69 143 PRO A O 1
ATOM 1106 N N . LEU A 1 144 ? 17.409 1.525 -14.077 1.00 55.78 144 LEU A N 1
ATOM 1107 C CA . LEU A 1 144 ? 16.029 1.029 -13.961 1.00 55.78 144 LEU A CA 1
ATOM 1108 C C . LEU A 1 144 ? 15.821 0.292 -12.626 1.00 55.78 144 LEU A C 1
ATOM 1110 O O . LEU A 1 144 ? 16.135 -0.891 -12.513 1.00 55.78 144 LEU A O 1
ATOM 1114 N N . VAL A 1 145 ? 15.271 0.985 -11.627 1.00 64.75 145 VAL A N 1
ATOM 1115 C CA . VAL A 1 145 ? 15.034 0.434 -10.286 1.00 64.75 145 VAL A CA 1
ATOM 1116 C C . VAL A 1 145 ? 14.048 -0.723 -10.418 1.00 64.75 145 VAL A C 1
ATOM 1118 O O . VAL A 1 145 ? 12.953 -0.526 -10.941 1.00 64.75 145 VAL A O 1
ATOM 1121 N N . HIS A 1 146 ? 14.411 -1.941 -10.013 1.00 79.31 146 HIS A N 1
ATOM 1122 C CA . HIS A 1 146 ? 13.538 -3.116 -10.158 1.00 79.31 146 HIS A CA 1
ATOM 1123 C C . HIS A 1 146 ? 12.179 -2.880 -9.464 1.00 79.31 146 HIS A C 1
ATOM 1125 O O . HIS A 1 146 ? 12.112 -2.149 -8.479 1.00 79.31 146 HIS A O 1
ATOM 1131 N N . GLN A 1 147 ? 11.080 -3.480 -9.935 1.00 84.19 147 GLN A N 1
ATOM 1132 C CA . GLN A 1 147 ? 9.722 -3.181 -9.436 1.00 84.19 147 GLN A CA 1
ATOM 1133 C C . GLN A 1 147 ? 9.596 -3.338 -7.914 1.00 84.19 147 GLN A C 1
ATOM 1135 O O . GLN A 1 147 ? 8.963 -2.524 -7.248 1.00 84.19 147 GLN A O 1
ATOM 1140 N N . SER A 1 148 ? 10.239 -4.364 -7.355 1.00 84.38 148 SER A N 1
ATOM 1141 C CA . SER A 1 148 ? 10.306 -4.623 -5.913 1.00 84.38 148 SER A CA 1
ATOM 1142 C C . SER A 1 148 ? 11.081 -3.550 -5.142 1.00 84.38 148 SER A C 1
ATOM 1144 O O . SER A 1 148 ? 10.666 -3.166 -4.050 1.00 84.38 148 SER A O 1
ATOM 1146 N N . GLN A 1 149 ? 12.185 -3.053 -5.702 1.00 83.75 149 GLN A N 1
ATOM 1147 C CA . GLN A 1 149 ? 12.964 -1.955 -5.125 1.00 83.75 149 GLN A CA 1
ATOM 1148 C C . GLN A 1 149 ? 12.205 -0.625 -5.226 1.00 83.75 149 GLN A C 1
ATOM 1150 O O . GLN A 1 149 ? 12.256 0.192 -4.312 1.00 83.75 149 GLN A O 1
ATOM 1155 N N . TYR A 1 150 ? 11.456 -0.417 -6.309 1.00 87.50 150 TYR A N 1
ATOM 1156 C CA . TYR A 1 150 ? 10.650 0.785 -6.482 1.00 87.50 150 TYR A CA 1
ATOM 1157 C C . TYR A 1 150 ? 9.452 0.803 -5.528 1.00 87.50 150 TYR A C 1
ATOM 1159 O O . TYR A 1 150 ? 9.210 1.807 -4.865 1.00 87.50 150 TYR A O 1
ATOM 1167 N N . ALA A 1 151 ? 8.759 -0.331 -5.375 1.00 89.81 151 ALA A N 1
ATOM 1168 C CA . ALA A 1 151 ? 7.716 -0.495 -4.362 1.00 89.81 151 ALA A CA 1
ATOM 1169 C C . ALA A 1 151 ? 8.255 -0.250 -2.945 1.00 89.81 151 ALA A C 1
ATOM 1171 O O . ALA A 1 151 ? 7.572 0.362 -2.130 1.0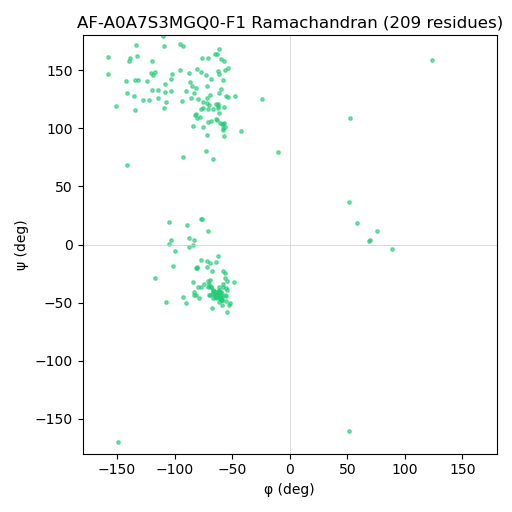0 89.81 151 ALA A O 1
ATOM 1172 N N . LEU A 1 152 ? 9.496 -0.664 -2.670 1.00 88.62 152 LEU A N 1
ATOM 1173 C CA . LEU A 1 152 ? 10.165 -0.360 -1.410 1.00 88.62 152 LEU A CA 1
ATOM 1174 C C . LEU A 1 152 ? 10.426 1.133 -1.211 1.00 88.62 152 LEU A C 1
ATOM 1176 O O . LEU A 1 152 ? 10.152 1.668 -0.141 1.00 88.62 152 LEU A O 1
ATOM 1180 N N . ALA A 1 153 ? 10.924 1.822 -2.234 1.00 88.94 153 ALA A N 1
ATOM 1181 C CA . ALA A 1 153 ? 11.113 3.265 -2.152 1.00 88.94 153 ALA A CA 1
ATOM 1182 C C . ALA A 1 153 ? 9.781 3.992 -1.884 1.00 88.94 153 ALA A C 1
ATOM 1184 O O . ALA A 1 153 ? 9.733 4.895 -1.049 1.00 88.94 153 ALA A O 1
ATOM 1185 N N . LEU A 1 154 ? 8.694 3.568 -2.541 1.00 91.81 154 LEU A N 1
ATOM 1186 C CA . LEU A 1 154 ? 7.351 4.115 -2.328 1.00 91.81 154 LEU A CA 1
ATOM 1187 C C . LEU A 1 154 ? 6.827 3.848 -0.909 1.00 91.81 154 LEU A C 1
ATOM 1189 O O . LEU A 1 154 ? 6.333 4.774 -0.272 1.00 91.81 154 LEU A O 1
ATOM 1193 N N . GLU A 1 155 ? 6.965 2.620 -0.397 1.00 92.88 155 GLU A N 1
ATOM 1194 C CA . GLU A 1 155 ? 6.616 2.257 0.987 1.00 92.88 155 GLU A CA 1
ATOM 1195 C C . GLU A 1 155 ? 7.304 3.191 1.992 1.00 92.88 155 GLU A C 1
ATOM 1197 O O . GLU A 1 155 ? 6.637 3.805 2.823 1.00 92.88 155 GLU A O 1
ATOM 1202 N N . GLN A 1 156 ? 8.626 3.352 1.881 1.00 91.31 156 GLN A N 1
ATOM 1203 C CA . GLN A 1 156 ? 9.400 4.200 2.792 1.00 91.31 156 GLN A CA 1
ATOM 1204 C C . GLN A 1 156 ? 8.981 5.668 2.706 1.00 91.31 156 GLN A C 1
ATOM 1206 O O . GLN A 1 156 ? 8.779 6.320 3.730 1.00 91.31 156 GLN A O 1
ATOM 1211 N N . ALA A 1 157 ? 8.788 6.186 1.491 1.00 91.44 157 ALA A N 1
ATOM 1212 C CA . ALA A 1 157 ? 8.330 7.556 1.297 1.00 91.44 157 ALA A CA 1
ATOM 1213 C C . ALA A 1 157 ? 6.943 7.794 1.916 1.00 91.44 157 ALA A C 1
ATOM 1215 O O . ALA A 1 157 ? 6.729 8.830 2.543 1.00 91.44 157 ALA A O 1
ATOM 1216 N N . LEU A 1 158 ? 6.024 6.830 1.806 1.00 93.62 158 LEU A N 1
ATOM 1217 C CA . LEU A 1 158 ? 4.704 6.918 2.431 1.00 93.62 158 LEU A CA 1
ATOM 1218 C C . LEU A 1 158 ? 4.787 6.891 3.958 1.00 93.62 158 LEU A C 1
ATOM 1220 O O . LEU A 1 158 ? 4.175 7.739 4.608 1.00 93.62 158 LEU A O 1
ATOM 1224 N N . ILE A 1 159 ? 5.569 5.973 4.536 1.00 93.12 159 ILE A N 1
ATOM 1225 C CA . ILE A 1 159 ? 5.797 5.925 5.989 1.00 93.12 159 ILE A CA 1
ATOM 1226 C C . ILE A 1 159 ? 6.326 7.279 6.470 1.00 93.12 159 ILE A C 1
ATOM 1228 O O . ILE A 1 159 ? 5.774 7.863 7.404 1.00 93.12 159 ILE A O 1
ATOM 1232 N N . HIS A 1 160 ? 7.342 7.826 5.795 1.00 91.69 160 HIS A N 1
ATOM 1233 C CA . HIS A 1 160 ? 7.897 9.138 6.126 1.00 91.69 160 HIS A CA 1
ATOM 1234 C C . HIS A 1 160 ? 6.837 10.236 6.029 1.00 91.69 160 HIS A C 1
ATOM 1236 O O . HIS A 1 160 ? 6.771 11.098 6.904 1.00 91.69 160 HIS A O 1
ATOM 1242 N N . GLN A 1 161 ? 5.982 10.196 5.006 1.00 93.81 161 GLN A N 1
ATOM 1243 C CA . GLN A 1 161 ? 4.946 11.199 4.819 1.00 93.81 161 GLN A CA 1
ATOM 1244 C C . GLN A 1 161 ? 3.931 11.206 5.963 1.00 93.81 161 GLN A C 1
ATOM 1246 O O . GLN A 1 161 ? 3.619 12.268 6.509 1.00 93.81 161 GLN A O 1
ATOM 1251 N N . PHE A 1 162 ? 3.465 10.030 6.382 1.00 94.69 162 PHE A N 1
ATOM 1252 C CA . PHE A 1 162 ? 2.530 9.917 7.498 1.00 94.69 162 PHE A CA 1
ATOM 1253 C C . PHE A 1 162 ? 3.170 10.218 8.853 1.00 94.69 162 PHE A C 1
ATOM 1255 O O . PHE A 1 162 ? 2.528 10.852 9.690 1.00 94.69 162 PHE A O 1
ATOM 1262 N N . VAL A 1 163 ? 4.430 9.835 9.065 1.00 92.56 163 VAL A N 1
ATOM 1263 C CA . VAL A 1 163 ? 5.122 10.036 10.346 1.00 92.56 163 VAL A CA 1
ATOM 1264 C C . VAL A 1 163 ? 5.626 11.471 10.517 1.00 92.56 163 VAL A C 1
ATOM 1266 O O . VAL A 1 163 ? 5.436 12.059 11.578 1.00 92.56 163 VAL A O 1
ATOM 1269 N N . LEU A 1 164 ? 6.266 12.050 9.499 1.00 90.81 164 LEU A N 1
ATOM 1270 C CA . LEU A 1 164 ? 6.958 13.339 9.619 1.00 90.81 164 LEU A CA 1
ATOM 1271 C C . LEU A 1 164 ? 6.063 14.519 9.244 1.00 90.81 164 LEU A C 1
ATOM 1273 O O . LEU A 1 164 ? 6.028 15.514 9.971 1.00 90.81 164 LEU A O 1
ATOM 1277 N N . ASN A 1 165 ? 5.332 14.401 8.132 1.00 91.94 165 ASN A N 1
ATOM 1278 C CA . ASN A 1 165 ? 4.567 15.516 7.578 1.00 91.94 165 ASN A CA 1
ATOM 1279 C C . ASN A 1 165 ? 3.145 15.571 8.144 1.00 91.94 165 ASN A C 1
ATOM 1281 O O . ASN A 1 165 ? 2.749 16.610 8.665 1.00 91.94 165 ASN A O 1
ATOM 1285 N N . PHE A 1 166 ? 2.403 14.459 8.135 1.00 93.25 166 PHE A N 1
ATOM 1286 C CA . PHE A 1 166 ? 1.077 14.417 8.769 1.00 93.25 166 PHE A CA 1
ATOM 1287 C C . PHE A 1 166 ? 1.124 14.221 10.284 1.00 93.25 166 PHE A C 1
ATOM 1289 O O . PHE A 1 166 ? 0.140 14.516 10.958 1.00 93.25 166 PHE A O 1
ATOM 1296 N N . ARG A 1 167 ? 2.239 13.707 10.822 1.00 92.75 167 ARG A N 1
ATOM 1297 C CA . ARG A 1 167 ? 2.373 13.332 12.242 1.00 92.75 167 ARG A CA 1
ATOM 1298 C C . ARG A 1 167 ? 1.239 12.421 12.720 1.00 92.75 167 ARG A C 1
ATOM 1300 O O . ARG A 1 167 ? 0.775 12.523 13.854 1.00 92.75 167 ARG A O 1
ATOM 1307 N N . ASN A 1 168 ? 0.784 11.524 11.848 1.00 92.94 168 ASN A N 1
ATOM 1308 C CA . ASN A 1 168 ? -0.302 10.608 12.151 1.00 92.94 168 ASN A CA 1
ATOM 1309 C C . ASN A 1 168 ? 0.219 9.494 13.068 1.00 92.94 168 ASN A C 1
ATOM 1311 O O . ASN A 1 168 ? 0.869 8.547 12.621 1.00 92.94 168 ASN A O 1
ATOM 1315 N N . LEU A 1 169 ? -0.071 9.622 14.365 1.00 92.81 169 LEU A N 1
ATOM 1316 C CA . LEU A 1 169 ? 0.409 8.706 15.403 1.00 92.81 169 LEU A CA 1
ATOM 1317 C C . LEU A 1 169 ? -0.121 7.274 15.245 1.00 92.81 169 LEU A C 1
ATOM 1319 O O . LEU A 1 169 ? 0.455 6.358 15.827 1.00 92.81 169 LEU A O 1
ATOM 1323 N N . ARG A 1 170 ? -1.151 7.073 14.422 1.00 95.12 170 ARG A N 1
ATOM 1324 C CA . ARG A 1 170 ? -1.735 5.761 14.130 1.00 95.12 170 ARG A CA 1
ATOM 1325 C C . ARG A 1 170 ? -0.897 4.926 13.161 1.00 95.12 170 ARG A C 1
ATOM 1327 O O . ARG A 1 170 ? -1.129 3.731 13.041 1.00 95.12 170 ARG A O 1
ATOM 1334 N N . CYS A 1 171 ? 0.083 5.525 12.477 1.00 94.56 171 CYS A N 1
ATOM 1335 C CA . CYS A 1 171 ? 1.036 4.777 11.659 1.00 94.56 171 CYS A CA 1
ATOM 1336 C C . CYS A 1 171 ? 1.951 3.941 12.575 1.00 94.56 171 CYS A C 1
ATOM 1338 O O . CYS A 1 171 ? 2.815 4.488 13.274 1.00 94.56 171 CYS A O 1
ATOM 1340 N N . GLY A 1 172 ? 1.728 2.626 12.600 1.00 89.25 172 GLY A N 1
ATOM 1341 C CA . GLY A 1 172 ? 2.364 1.674 13.511 1.00 89.25 172 GLY A CA 1
ATOM 1342 C C . GLY A 1 172 ? 3.797 1.327 13.114 1.00 89.25 172 GLY A C 1
ATOM 1343 O O . GLY A 1 172 ? 4.679 1.224 13.967 1.00 89.25 172 GLY A O 1
ATOM 1344 N N . ASN A 1 173 ? 4.092 1.232 11.815 1.00 87.31 173 ASN A N 1
ATOM 1345 C CA . ASN A 1 173 ? 5.440 0.933 11.345 1.00 87.31 173 ASN A CA 1
ATOM 1346 C C . ASN A 1 173 ? 6.240 2.211 11.074 1.00 87.31 173 ASN A C 1
ATOM 1348 O O . ASN A 1 173 ? 6.523 2.584 9.942 1.00 87.31 173 ASN A O 1
ATOM 1352 N N . ARG A 1 174 ? 6.685 2.842 12.162 1.00 80.81 174 ARG A N 1
ATOM 1353 C CA . ARG A 1 174 ? 7.528 4.055 12.163 1.00 80.81 174 ARG A CA 1
ATOM 1354 C C . ARG A 1 174 ? 9.003 3.782 11.838 1.00 80.81 174 ARG A C 1
ATOM 1356 O O . ARG A 1 174 ? 9.882 4.540 12.243 1.00 80.81 174 ARG A O 1
ATOM 1363 N N . SER A 1 175 ? 9.288 2.661 11.179 1.00 73.38 175 SER A N 1
ATOM 1364 C CA . SER A 1 175 ? 10.651 2.286 10.819 1.00 73.38 175 SER A CA 1
ATOM 1365 C C . SER A 1 175 ? 11.082 3.060 9.583 1.00 73.38 175 SER A C 1
ATOM 1367 O O . SER A 1 175 ? 10.431 2.983 8.548 1.00 73.38 175 SER A O 1
ATOM 1369 N N . PHE A 1 176 ? 12.210 3.757 9.695 1.00 71.06 176 PHE A N 1
ATOM 1370 C CA . PHE A 1 176 ? 12.884 4.430 8.579 1.00 71.06 176 PHE A CA 1
ATOM 1371 C C . PHE A 1 176 ? 13.860 3.494 7.843 1.00 71.06 176 PHE A C 1
ATOM 1373 O O . PHE A 1 176 ? 14.646 3.929 7.001 1.00 71.06 176 PHE A O 1
ATOM 1380 N N . SER A 1 177 ? 13.886 2.208 8.220 1.00 72.75 177 SER A N 1
ATOM 1381 C CA . SER A 1 177 ? 14.708 1.206 7.546 1.00 72.75 177 SER A CA 1
ATOM 1382 C C . SER A 1 177 ? 13.965 0.658 6.336 1.00 72.75 177 SER A C 1
ATOM 1384 O O . SER A 1 177 ? 12.801 0.272 6.434 1.00 72.75 177 SER A O 1
ATOM 1386 N N . SER A 1 178 ? 14.675 0.521 5.221 1.00 61.62 178 SER A N 1
ATOM 1387 C CA . SER A 1 178 ? 14.141 0.018 3.957 1.00 61.62 178 SER A CA 1
ATOM 1388 C C . SER A 1 178 ? 13.817 -1.489 3.958 1.00 61.62 178 SER A C 1
ATOM 1390 O O . SER A 1 178 ? 13.551 -2.067 2.910 1.00 61.62 178 SER A O 1
ATOM 1392 N N . GLY A 1 179 ? 13.805 -2.165 5.111 1.00 67.12 179 GLY A N 1
ATOM 1393 C CA . GLY A 1 179 ? 13.544 -3.603 5.188 1.00 67.12 179 GLY A CA 1
ATOM 1394 C C . GLY A 1 179 ? 14.430 -4.434 4.243 1.00 67.12 179 GLY A C 1
ATOM 1395 O O . GLY A 1 179 ? 15.484 -3.999 3.784 1.00 67.12 179 GLY A O 1
ATOM 1396 N N . ALA A 1 180 ? 14.011 -5.664 3.942 1.00 70.00 180 ALA A N 1
ATOM 1397 C CA . ALA A 1 180 ? 14.731 -6.525 3.004 1.00 70.00 180 ALA A CA 1
ATOM 1398 C C . ALA A 1 180 ? 14.225 -6.338 1.567 1.00 70.00 180 ALA A C 1
ATOM 1400 O O . ALA A 1 180 ? 13.018 -6.430 1.304 1.00 70.00 180 ALA A O 1
ATOM 1401 N N . THR A 1 181 ? 15.141 -6.162 0.616 1.00 66.75 181 THR A N 1
ATOM 1402 C CA . THR A 1 181 ? 14.869 -6.383 -0.806 1.00 66.75 181 THR A CA 1
ATOM 1403 C C . THR A 1 181 ? 14.716 -7.892 -1.024 1.00 66.75 181 THR A C 1
ATOM 1405 O O . THR A 1 181 ? 15.612 -8.678 -0.732 1.00 66.75 181 THR A O 1
ATOM 1408 N N . GLY A 1 182 ? 13.529 -8.337 -1.441 1.00 64.62 182 GLY A N 1
ATOM 1409 C CA . GLY A 1 182 ? 13.320 -9.749 -1.782 1.00 64.62 182 GLY A CA 1
ATOM 1410 C C . GLY A 1 182 ? 14.160 -10.153 -2.999 1.00 64.62 182 GLY A C 1
ATOM 1411 O O . GLY A 1 182 ? 14.615 -9.285 -3.741 1.00 64.62 182 GLY A O 1
ATOM 1412 N N . ALA A 1 183 ? 14.335 -11.460 -3.231 1.00 63.38 183 ALA A N 1
ATOM 1413 C CA . ALA A 1 183 ? 15.080 -11.937 -4.399 1.00 63.38 183 ALA A CA 1
ATOM 1414 C C . ALA A 1 183 ? 14.430 -11.455 -5.711 1.00 63.38 183 ALA A C 1
ATOM 1416 O O . ALA A 1 183 ? 13.203 -11.524 -5.868 1.00 63.38 183 ALA A O 1
ATOM 1417 N N . GLU A 1 184 ? 15.261 -10.957 -6.624 1.00 63.25 184 GLU A N 1
ATOM 1418 C CA . GLU A 1 184 ? 14.845 -10.280 -7.853 1.00 63.25 184 GLU A CA 1
ATOM 1419 C C . GLU A 1 184 ? 14.514 -11.281 -8.965 1.00 63.25 184 GLU A C 1
ATOM 1421 O O . GLU A 1 184 ? 15.290 -12.190 -9.251 1.00 63.25 184 GLU A O 1
ATOM 1426 N N . ASP A 1 185 ? 13.349 -11.107 -9.593 1.00 65.00 185 ASP A N 1
ATOM 1427 C CA . ASP A 1 185 ? 12.917 -11.862 -10.769 1.00 65.00 185 ASP A CA 1
ATOM 1428 C C . ASP A 1 185 ? 12.174 -10.920 -11.725 1.00 65.00 185 ASP A C 1
ATOM 1430 O O . ASP A 1 185 ? 11.251 -10.210 -11.323 1.00 65.00 185 ASP A O 1
ATOM 1434 N N . THR A 1 186 ? 12.555 -10.953 -13.001 1.00 66.06 186 THR A N 1
ATOM 1435 C CA . THR A 1 186 ? 11.932 -10.202 -14.099 1.00 66.06 186 THR A CA 1
ATOM 1436 C C . THR A 1 186 ? 10.430 -10.459 -14.265 1.00 66.06 186 THR A C 1
ATOM 1438 O O . THR A 1 186 ? 9.726 -9.594 -14.778 1.00 66.06 186 THR A O 1
ATOM 1441 N N . SER A 1 187 ? 9.912 -11.610 -13.814 1.00 70.50 187 SER A N 1
ATOM 1442 C CA . SER A 1 187 ? 8.467 -11.898 -13.802 1.00 70.50 187 SER A CA 1
ATOM 1443 C C . SER A 1 187 ? 7.742 -11.449 -12.524 1.00 70.50 187 SER A C 1
ATOM 1445 O O . SER A 1 187 ? 6.626 -11.905 -12.263 1.00 70.50 187 SER A O 1
ATOM 1447 N N . ALA A 1 188 ? 8.347 -10.574 -11.712 1.00 78.38 188 ALA A N 1
ATOM 1448 C CA . ALA A 1 188 ? 7.750 -10.071 -10.478 1.00 78.38 188 ALA A CA 1
ATOM 1449 C C . ALA A 1 188 ? 7.173 -8.646 -10.599 1.00 78.38 188 ALA A C 1
ATOM 1451 O O . ALA A 1 188 ? 7.722 -7.776 -11.270 1.00 78.38 188 ALA A O 1
ATOM 1452 N N . ILE A 1 189 ? 6.095 -8.386 -9.860 1.00 85.06 189 ILE A N 1
ATOM 1453 C CA . ILE A 1 189 ? 5.565 -7.048 -9.562 1.00 85.06 189 ILE A CA 1
ATOM 1454 C C . ILE A 1 189 ? 5.825 -6.728 -8.096 1.00 85.06 189 ILE A C 1
ATOM 1456 O O . ILE A 1 189 ? 5.618 -7.582 -7.233 1.00 85.06 189 ILE A O 1
ATOM 1460 N N . GLY A 1 190 ? 6.233 -5.491 -7.808 1.00 87.81 190 GLY A N 1
ATOM 1461 C CA . GLY A 1 190 ? 6.257 -4.965 -6.443 1.00 87.81 190 GLY A CA 1
ATOM 1462 C C . GLY A 1 190 ? 4.864 -4.495 -6.030 1.00 87.81 190 GLY A C 1
ATOM 1463 O O . GLY A 1 190 ? 4.193 -3.825 -6.802 1.00 87.81 190 GLY A O 1
ATOM 1464 N N . VAL A 1 191 ? 4.408 -4.840 -4.832 1.00 89.31 191 VAL A N 1
ATOM 1465 C CA . VAL A 1 191 ? 3.070 -4.486 -4.338 1.00 89.31 191 VAL A CA 1
ATOM 1466 C C . VAL A 1 191 ? 3.207 -3.642 -3.086 1.00 89.31 191 VAL A C 1
ATOM 1468 O O . VAL A 1 191 ? 3.950 -4.034 -2.192 1.00 89.31 191 VAL A O 1
ATOM 1471 N N . VAL A 1 192 ? 2.472 -2.533 -3.010 1.00 91.56 192 VAL A N 1
ATOM 1472 C CA . VAL A 1 192 ? 2.346 -1.689 -1.813 1.00 91.56 192 VAL A CA 1
ATOM 1473 C C . VAL A 1 192 ? 0.945 -1.881 -1.232 1.00 91.56 192 VAL A C 1
ATOM 1475 O O . VAL A 1 192 ? -0.045 -1.851 -1.970 1.00 91.56 192 VAL A O 1
ATOM 1478 N N . TYR A 1 193 ? 0.853 -2.119 0.074 1.00 90.75 193 TYR A N 1
ATOM 1479 C CA . TYR A 1 193 ? -0.398 -2.403 0.779 1.00 90.75 193 TYR A CA 1
ATOM 1480 C C . TYR A 1 193 ? -0.550 -1.573 2.060 1.00 90.75 193 TYR A C 1
ATOM 1482 O O . TYR A 1 193 ? 0.423 -1.050 2.600 1.00 90.75 193 TYR A O 1
ATOM 1490 N N . PHE A 1 194 ? -1.786 -1.504 2.545 1.00 92.19 194 PHE A N 1
ATOM 1491 C CA . PHE A 1 194 ? -2.225 -0.863 3.780 1.00 92.19 194 PHE A CA 1
ATOM 1492 C C . PHE A 1 194 ? -2.911 -1.912 4.656 1.00 92.19 194 PHE A C 1
ATOM 1494 O O . PHE A 1 194 ? -3.851 -2.542 4.187 1.00 92.19 194 PHE A O 1
ATOM 1501 N N . ALA A 1 195 ? -2.481 -2.125 5.895 1.00 91.00 195 ALA A N 1
ATOM 1502 C CA . ALA A 1 195 ? -3.213 -2.966 6.847 1.00 91.00 195 ALA A CA 1
ATOM 1503 C C . ALA A 1 195 ? -3.634 -2.147 8.068 1.00 91.00 195 ALA A C 1
ATOM 1505 O O . ALA A 1 195 ? -2.903 -1.241 8.458 1.00 91.00 195 ALA A O 1
ATOM 1506 N N . PHE A 1 196 ? -4.791 -2.449 8.660 1.00 91.88 196 PHE A N 1
ATOM 1507 C CA . PHE A 1 196 ? -5.370 -1.636 9.736 1.00 91.88 196 PHE A CA 1
ATOM 1508 C C . PHE A 1 196 ? -5.991 -2.436 10.890 1.00 91.88 196 PHE A C 1
ATOM 1510 O O . PHE A 1 196 ? -6.342 -3.612 10.746 1.00 91.88 196 PHE A O 1
ATOM 1517 N N . LYS A 1 197 ? -6.135 -1.739 12.019 1.00 92.31 197 LYS A N 1
ATOM 1518 C CA . LYS A 1 197 ? -6.931 -2.067 13.203 1.00 92.31 197 LYS A CA 1
ATOM 1519 C C . LYS A 1 197 ? -7.890 -0.914 13.486 1.00 92.31 197 LYS A C 1
ATOM 1521 O O . LYS A 1 197 ? -7.506 0.247 13.369 1.00 92.31 197 LYS A O 1
ATOM 1526 N N . LEU A 1 198 ? -9.102 -1.238 13.882 1.00 91.44 198 LEU A N 1
ATOM 1527 C CA . LEU A 1 198 ? -10.155 -0.351 14.344 1.00 91.44 198 LEU A CA 1
ATOM 1528 C C . LEU A 1 198 ? -10.118 -0.295 15.873 1.00 91.44 198 LEU A C 1
ATOM 1530 O O . LEU A 1 198 ? -9.732 -1.269 16.517 1.00 91.44 198 LEU A O 1
ATOM 1534 N N . GLU A 1 199 ? -10.525 0.834 16.442 1.00 91.44 199 GLU A N 1
ATOM 1535 C CA . GLU A 1 199 ? -10.770 0.966 17.885 1.00 91.44 199 GLU A CA 1
ATOM 1536 C C . GLU A 1 199 ? -11.827 -0.047 18.333 1.00 91.44 199 GLU A C 1
ATOM 1538 O O . GLU A 1 199 ? -12.756 -0.311 17.571 1.00 91.44 199 GLU A O 1
ATOM 1543 N N . GLU A 1 200 ? -11.671 -0.653 19.512 1.00 84.56 200 GLU A N 1
ATOM 1544 C CA . GLU A 1 200 ? -12.665 -1.570 20.091 1.00 84.56 200 GLU A CA 1
ATOM 1545 C C . GLU A 1 200 ? -13.994 -0.836 20.330 1.00 84.56 200 GLU A C 1
ATOM 1547 O O . GLU A 1 200 ? -14.004 0.368 20.572 1.00 84.56 200 GLU A O 1
ATOM 1552 N N . GLU A 1 201 ? -15.117 -1.542 20.186 1.00 75.44 201 GLU A N 1
ATOM 1553 C CA . GLU A 1 201 ? -16.416 -0.980 20.566 1.00 75.44 201 GLU A CA 1
ATOM 1554 C C . GLU A 1 201 ? -16.458 -0.928 22.094 1.00 75.44 201 GLU A C 1
ATOM 1556 O O . GLU A 1 201 ? -16.178 -1.934 22.744 1.00 75.44 201 GLU A O 1
ATOM 1561 N N . GLU A 1 202 ? -16.742 0.245 22.665 1.00 70.81 202 GLU A N 1
ATOM 1562 C CA . GLU A 1 202 ? -17.031 0.345 24.094 1.00 70.81 202 GLU A CA 1
ATOM 1563 C C . GLU A 1 202 ? -18.319 -0.453 24.339 1.00 70.81 202 GLU A C 1
ATOM 1565 O O . GLU A 1 202 ? -19.391 -0.061 23.878 1.00 70.81 202 GLU A O 1
ATOM 1570 N N . GLU A 1 203 ? -18.209 -1.615 24.989 1.00 64.94 203 GLU A N 1
ATOM 1571 C CA . GLU A 1 203 ? -19.377 -2.337 25.489 1.00 64.94 203 GLU A CA 1
ATOM 1572 C C . GLU A 1 203 ? -20.027 -1.434 26.543 1.00 64.94 203 GLU A C 1
ATOM 1574 O O . GLU A 1 203 ? -19.462 -1.219 27.616 1.00 64.94 203 GLU A O 1
ATOM 1579 N N . GLU A 1 204 ? -21.176 -0.836 26.217 1.00 60.12 204 GLU A N 1
ATOM 1580 C CA . GLU A 1 204 ? -22.001 -0.158 27.214 1.00 60.12 204 GLU A CA 1
ATOM 1581 C C . GLU A 1 204 ? -22.403 -1.218 28.248 1.00 60.12 204 GLU A C 1
ATOM 1583 O O . GLU A 1 204 ? -23.222 -2.092 27.963 1.00 60.12 204 GLU A O 1
ATOM 1588 N N . GLU A 1 205 ? -21.776 -1.188 29.428 1.00 59.75 205 GLU A N 1
ATOM 1589 C CA . GLU A 1 205 ? -22.232 -1.965 30.578 1.00 59.75 205 GLU A CA 1
ATOM 1590 C C . GLU A 1 205 ? -23.677 -1.526 30.857 1.00 59.75 205 GLU A C 1
ATOM 1592 O O . GLU A 1 205 ? -23.913 -0.420 31.348 1.00 59.75 205 GLU A O 1
ATOM 1597 N N . GLU A 1 206 ? -24.655 -2.359 30.481 1.00 59.88 206 GLU A N 1
ATOM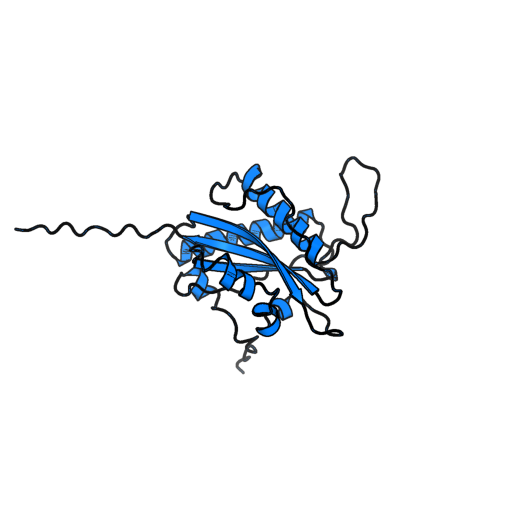 1598 C CA . GLU A 1 206 ? -26.044 -2.184 30.900 1.00 59.88 206 GLU A CA 1
ATOM 1599 C C . GLU A 1 206 ? -26.045 -2.211 32.432 1.00 59.88 206 GLU A C 1
ATOM 1601 O O . GLU A 1 206 ? -25.935 -3.268 33.054 1.00 59.88 206 GLU A O 1
ATOM 1606 N N . GLU A 1 207 ? -26.104 -1.031 33.055 1.00 63.31 207 GLU A N 1
ATOM 1607 C CA . GLU A 1 207 ? -26.374 -0.919 34.481 1.00 63.31 207 GLU A CA 1
ATOM 1608 C C . GLU A 1 207 ? -27.739 -1.570 34.729 1.00 63.31 207 GLU A C 1
ATOM 1610 O O . GLU A 1 207 ? -28.786 -0.996 34.416 1.00 63.31 207 GLU A O 1
ATOM 1615 N N . ASP A 1 208 ? -27.720 -2.784 35.284 1.00 57.06 208 ASP A N 1
ATOM 1616 C CA . ASP A 1 208 ? -28.887 -3.439 35.859 1.00 57.06 208 ASP A CA 1
ATOM 1617 C C . ASP A 1 208 ? -29.453 -2.520 36.950 1.00 57.06 208 ASP A C 1
ATOM 1619 O O . ASP A 1 208 ? -29.029 -2.527 38.110 1.00 57.06 208 ASP A O 1
ATOM 1623 N N . VAL A 1 209 ? -30.424 -1.686 36.575 1.00 62.12 209 VAL A N 1
ATOM 1624 C CA . VAL A 1 209 ? -31.251 -0.944 37.524 1.00 62.12 209 VAL A CA 1
ATOM 1625 C C . VAL A 1 209 ? -32.200 -1.957 38.165 1.00 62.12 209 VAL A C 1
ATOM 1627 O O . VAL A 1 209 ? -33.356 -2.095 37.763 1.00 62.12 209 VAL A O 1
ATOM 1630 N N . GLU A 1 210 ? -31.700 -2.704 39.151 1.00 60.66 210 GLU A N 1
ATOM 1631 C CA . GLU A 1 210 ? -32.553 -3.458 40.069 1.00 60.66 210 GLU A CA 1
ATOM 1632 C C . GLU A 1 210 ? -33.446 -2.461 40.829 1.00 60.66 210 GLU A C 1
ATOM 1634 O O . GLU A 1 210 ? -32.968 -1.620 41.598 1.00 60.66 210 GLU A O 1
ATOM 1639 N N . GLY A 1 211 ? -34.752 -2.533 40.559 1.00 57.19 211 GLY A N 1
ATOM 1640 C CA . GLY A 1 211 ? -35.816 -1.804 41.256 1.00 57.19 211 GLY A CA 1
ATOM 1641 C C . GLY A 1 211 ? -36.534 -2.648 42.297 1.00 57.19 211 GLY A C 1
ATOM 1642 O O . GLY A 1 211 ? -36.590 -3.887 42.128 1.00 57.19 211 GLY A O 1
#

Secondary structure (DSSP, 8-state):
---------S-S--HHHHHTSS-SS-EE--PPPPTT--HHHHHHHHHHHHHHHHHHHHHHHSS-EEEEEEEEEEEEPPTTPPP-GGGGGSHHHHHSTTSHHHHIIIIIGGGT--EEEEEEEE-STTS-SSEE--TTS---EE----HHHHHHHHHHHHHHIIIIIS--TTB-----S--PPPPP-TTEEEEEEEEEEEPPP----------

pLDDT: mean 75.48, std 16.81, range [28.42, 96.19]

Foldseek 3Di:
DDPPDDDAAPDWDELLCLLLLVALIEYEDAQDFDFLDALVSRLVSLLVLVVVSQVSSCVNNVFHFQAKEKDKWKFFDDPPDADDWSCLRHPCSQCPCGHVVVVCVPPPVVVQWSYKYWHHWFHQRSDNCFHDDDPPDDDDRDHSQAQQRSLLVSRLSNLCCCCPVVVPVRHPCNDNDSPDRPDDDNRMIMIMMMITDTDDDPPPPPPPPDD

Mean predicted aligned error: 10.0 Å

Organism: NCBI:txid89044